Protein AF-A0A0J8Y9Y0-F1 (afdb_monomer_lite)

Structure (mmCIF, N/CA/C/O backbone):
data_AF-A0A0J8Y9Y0-F1
#
_entry.id   AF-A0A0J8Y9Y0-F1
#
loop_
_atom_site.group_PDB
_atom_site.id
_atom_site.type_symbol
_atom_site.label_atom_id
_atom_site.label_alt_id
_atom_site.label_comp_id
_atom_site.label_asym_id
_atom_site.label_entity_id
_atom_site.label_seq_id
_atom_site.pdbx_PDB_ins_code
_atom_site.Cartn_x
_atom_site.Cartn_y
_atom_site.Cartn_z
_atom_site.occupancy
_atom_site.B_iso_or_equiv
_atom_site.auth_seq_id
_atom_site.auth_comp_id
_atom_site.auth_asym_id
_atom_site.auth_atom_id
_atom_site.pdbx_PDB_model_num
ATOM 1 N N . ASP A 1 1 ? -4.398 -14.723 -7.991 1.00 40.19 1 ASP A N 1
ATOM 2 C CA . ASP A 1 1 ? -3.501 -13.616 -7.579 1.00 40.19 1 ASP A CA 1
ATOM 3 C C . ASP A 1 1 ? -2.126 -14.059 -7.081 1.00 40.19 1 ASP A C 1
ATOM 5 O O . ASP A 1 1 ? -1.140 -13.532 -7.583 1.00 40.19 1 ASP A O 1
ATOM 9 N N . TYR A 1 2 ? -2.017 -15.014 -6.147 1.00 45.72 2 TYR A N 1
ATOM 10 C CA . TYR A 1 2 ? -0.713 -15.547 -5.696 1.00 45.72 2 TYR A CA 1
ATOM 11 C C . TYR A 1 2 ? -0.147 -16.665 -6.584 1.00 45.72 2 TYR A C 1
ATOM 13 O O . TYR A 1 2 ? 1.056 -16.908 -6.563 1.00 45.72 2 TYR A O 1
ATOM 21 N N . GLU A 1 3 ? -1.001 -17.304 -7.383 1.00 40.28 3 GLU A N 1
ATOM 22 C CA . GLU A 1 3 ? -0.655 -18.435 -8.249 1.00 40.28 3 GLU A CA 1
ATOM 23 C C . GLU A 1 3 ? 0.455 -18.095 -9.256 1.00 40.28 3 GLU A C 1
ATOM 25 O O . GLU A 1 3 ? 1.428 -18.834 -9.349 1.00 40.28 3 GLU A O 1
ATOM 30 N N . ASP A 1 4 ? 0.399 -16.929 -9.910 1.00 50.16 4 ASP A N 1
ATOM 31 C CA . ASP A 1 4 ? 1.427 -16.500 -10.875 1.00 50.16 4 ASP A CA 1
ATOM 32 C C . ASP A 1 4 ? 2.792 -16.233 -10.218 1.00 50.16 4 ASP A C 1
ATOM 34 O O . ASP A 1 4 ? 3.846 -16.477 -10.811 1.00 50.16 4 ASP A O 1
ATOM 38 N N . ILE A 1 5 ? 2.789 -15.732 -8.976 1.00 52.09 5 ILE A N 1
ATOM 39 C CA . ILE A 1 5 ? 4.014 -15.476 -8.204 1.00 52.09 5 ILE A CA 1
ATOM 40 C C . ILE A 1 5 ? 4.630 -16.805 -7.785 1.00 52.09 5 ILE A C 1
ATOM 42 O O . ILE A 1 5 ? 5.827 -17.024 -7.952 1.00 52.09 5 ILE A O 1
ATOM 46 N N . GLU A 1 6 ? 3.807 -17.697 -7.245 1.00 52.88 6 GLU A N 1
ATOM 47 C CA . GLU A 1 6 ? 4.235 -19.006 -6.778 1.00 52.88 6 GLU A CA 1
ATOM 48 C C . GLU A 1 6 ? 4.705 -19.881 -7.944 1.00 52.88 6 GLU A C 1
ATOM 50 O O . GLU A 1 6 ? 5.702 -20.588 -7.819 1.00 52.88 6 GLU A O 1
ATOM 55 N N . TYR A 1 7 ? 4.044 -19.788 -9.100 1.00 51.59 7 TYR A N 1
ATOM 56 C CA . TYR A 1 7 ? 4.480 -20.411 -10.343 1.00 51.59 7 TYR A CA 1
ATOM 57 C C . TYR A 1 7 ? 5.826 -19.839 -10.798 1.00 51.59 7 TYR A C 1
ATOM 59 O O . TYR A 1 7 ? 6.745 -20.601 -11.077 1.00 51.59 7 TYR A O 1
ATOM 67 N N . GLY A 1 8 ? 6.006 -18.514 -10.778 1.00 52.97 8 GLY A N 1
ATOM 68 C CA . GLY A 1 8 ? 7.291 -17.879 -11.087 1.00 52.97 8 GLY A CA 1
ATOM 69 C C . GLY A 1 8 ? 8.431 -18.308 -10.151 1.00 52.97 8 GLY A C 1
ATOM 70 O O . GLY A 1 8 ? 9.540 -18.581 -10.612 1.00 52.97 8 GLY A O 1
ATOM 71 N N . ILE A 1 9 ? 8.165 -18.430 -8.846 1.00 52.94 9 ILE A N 1
ATOM 72 C CA . ILE A 1 9 ? 9.132 -18.922 -7.850 1.00 52.94 9 ILE A CA 1
ATOM 73 C C . ILE A 1 9 ? 9.460 -20.400 -8.103 1.00 52.94 9 ILE A C 1
ATOM 75 O O . ILE A 1 9 ? 10.636 -20.769 -8.135 1.00 52.94 9 ILE A O 1
ATOM 79 N N . ARG A 1 10 ? 8.442 -21.238 -8.341 1.00 50.75 10 ARG A N 1
ATOM 80 C CA . ARG A 1 10 ? 8.610 -22.662 -8.665 1.00 50.75 10 ARG A CA 1
ATOM 81 C C . ARG A 1 10 ? 9.431 -22.842 -9.940 1.00 50.75 10 ARG A C 1
ATOM 83 O O . ARG A 1 10 ? 10.439 -23.539 -9.921 1.00 50.75 10 ARG A O 1
ATOM 90 N N . MET A 1 11 ? 9.093 -22.145 -11.017 1.00 46.75 11 MET A N 1
ATOM 91 C CA . MET A 1 11 ? 9.826 -22.208 -12.285 1.00 46.75 11 MET A CA 1
ATOM 92 C C . MET A 1 11 ? 11.268 -21.693 -12.149 1.00 46.75 11 MET A C 1
ATOM 94 O O . MET A 1 11 ? 12.189 -22.300 -12.694 1.00 46.75 11 MET A O 1
ATOM 98 N N . SER A 1 12 ? 11.502 -20.654 -11.335 1.00 47.09 12 SER A N 1
ATOM 99 C CA . SER A 1 12 ? 12.861 -20.217 -10.990 1.00 47.09 12 SER A CA 1
ATOM 100 C C . SER A 1 12 ? 13.659 -21.289 -10.246 1.00 47.09 12 SER A C 1
ATOM 102 O O . SER A 1 12 ? 14.869 -21.374 -10.453 1.00 47.09 12 SER A O 1
ATOM 104 N N . SER A 1 13 ? 13.026 -22.083 -9.377 1.00 46.84 13 SER A N 1
ATOM 105 C CA . SER A 1 13 ? 13.699 -23.174 -8.656 1.00 46.84 13 SER A CA 1
ATOM 106 C C . SER A 1 13 ? 14.134 -24.316 -9.585 1.00 46.84 13 SER A C 1
ATOM 108 O O . SER A 1 13 ? 15.151 -24.953 -9.334 1.00 46.84 13 SER A O 1
ATOM 110 N N . TYR A 1 14 ? 13.445 -24.486 -10.719 1.00 47.53 14 TYR A N 1
ATOM 111 C CA . TYR A 1 14 ? 13.810 -25.416 -11.793 1.00 47.53 14 TYR A CA 1
ATOM 112 C C . TYR A 1 14 ? 14.819 -24.836 -12.801 1.00 47.53 14 TYR A C 1
ATOM 114 O O . TYR A 1 14 ? 15.032 -25.406 -13.868 1.00 47.53 14 TYR A O 1
ATOM 122 N N . GLY A 1 15 ? 15.439 -23.690 -12.499 1.00 34.62 15 GLY A N 1
ATOM 123 C CA . GLY A 1 15 ? 16.441 -23.062 -13.366 1.00 34.62 15 GLY A CA 1
ATOM 124 C C . GLY A 1 15 ? 15.865 -22.363 -14.601 1.00 34.62 15 GLY A C 1
ATOM 125 O O . GLY A 1 15 ? 16.630 -21.864 -15.426 1.00 34.62 15 GLY A O 1
ATOM 126 N N . ILE A 1 16 ? 14.537 -22.271 -14.726 1.00 38.97 16 ILE A N 1
ATOM 127 C CA . ILE A 1 16 ? 13.878 -21.529 -15.802 1.00 38.97 16 ILE A CA 1
ATOM 128 C C . ILE A 1 16 ? 13.922 -20.047 -15.421 1.00 38.97 16 ILE A C 1
ATOM 130 O O . ILE A 1 16 ? 13.377 -19.693 -14.368 1.00 38.97 16 ILE A O 1
ATOM 134 N N . PRO A 1 17 ? 14.547 -19.161 -16.227 1.00 41.12 17 PRO A N 1
ATOM 135 C CA . PRO A 1 17 ? 14.646 -17.731 -15.936 1.00 41.12 17 PRO A CA 1
ATOM 136 C C . PRO A 1 17 ? 13.264 -17.075 -15.844 1.00 41.12 17 PRO A C 1
ATOM 138 O O . PRO A 1 17 ? 12.725 -16.528 -16.801 1.00 41.12 17 PRO A O 1
ATOM 141 N N . SER A 1 18 ? 12.687 -17.123 -14.653 1.00 38.34 18 SER A N 1
ATOM 142 C CA . SER A 1 18 ? 11.334 -16.669 -14.368 1.00 38.34 18 SER A CA 1
ATOM 143 C C . SER A 1 18 ? 11.448 -15.293 -13.747 1.00 38.34 18 SER A C 1
ATOM 145 O O . SER A 1 18 ? 11.382 -15.109 -12.535 1.00 38.34 18 SER A O 1
ATOM 147 N N . ARG A 1 19 ? 11.744 -14.302 -14.587 1.00 41.59 19 ARG A N 1
ATOM 148 C CA . ARG A 1 19 ? 11.814 -12.915 -14.142 1.00 41.59 19 ARG A CA 1
ATOM 149 C C . ARG A 1 19 ? 10.424 -12.308 -14.277 1.00 41.59 19 ARG A C 1
ATOM 151 O O . ARG A 1 19 ? 10.021 -11.961 -15.384 1.00 41.59 19 ARG A O 1
ATOM 158 N N . ILE A 1 20 ? 9.726 -12.104 -13.157 1.00 42.75 20 ILE A N 1
ATOM 159 C CA . ILE A 1 20 ? 8.680 -11.074 -13.105 1.00 42.75 20 ILE A CA 1
ATOM 160 C C . ILE A 1 20 ? 9.416 -9.771 -13.391 1.00 42.75 20 ILE A C 1
ATOM 162 O O . ILE A 1 20 ? 10.215 -9.322 -12.573 1.00 42.75 20 ILE A O 1
ATOM 166 N N . ASN A 1 21 ? 9.281 -9.259 -14.612 1.00 38.16 21 ASN A N 1
ATOM 167 C CA . ASN A 1 21 ? 10.144 -8.206 -15.115 1.00 38.16 21 ASN A CA 1
ATOM 168 C C . ASN A 1 21 ? 10.002 -6.947 -14.237 1.00 38.16 21 ASN A C 1
ATOM 170 O O . ASN A 1 21 ? 8.959 -6.303 -14.290 1.00 38.16 21 ASN A O 1
ATOM 174 N N . PRO A 1 22 ? 11.033 -6.556 -13.461 1.00 40.59 22 PRO A N 1
ATOM 175 C CA . PRO A 1 22 ? 10.960 -5.365 -12.621 1.00 40.59 22 PRO A CA 1
ATOM 176 C C . PRO A 1 22 ? 11.251 -4.080 -13.415 1.00 40.59 22 PRO A C 1
ATOM 178 O O . PRO A 1 22 ? 11.257 -2.990 -12.849 1.00 40.59 22 PRO A O 1
ATOM 181 N N . HIS A 1 23 ? 11.542 -4.205 -14.716 1.00 38.91 23 HIS A N 1
ATOM 182 C CA . HIS A 1 23 ? 11.930 -3.104 -15.600 1.00 38.91 23 HIS A CA 1
ATOM 183 C C . HIS A 1 23 ? 11.000 -2.909 -16.788 1.00 38.91 23 HIS A C 1
ATOM 185 O O . HIS A 1 23 ? 10.939 -1.803 -17.318 1.00 38.91 23 HIS A O 1
ATOM 191 N N . ALA A 1 24 ? 10.273 -3.946 -17.207 1.00 37.69 24 ALA A N 1
ATOM 192 C CA . ALA A 1 24 ? 9.103 -3.730 -18.031 1.00 37.69 24 ALA A CA 1
ATOM 193 C C . ALA A 1 24 ? 7.971 -3.276 -17.129 1.00 37.69 24 ALA A C 1
ATOM 195 O O . ALA A 1 24 ? 7.727 -3.801 -16.044 1.00 37.69 24 ALA A O 1
ATOM 196 N N . ILE A 1 25 ? 7.241 -2.305 -17.643 1.00 43.25 25 ILE A N 1
ATOM 197 C CA . ILE A 1 25 ? 6.015 -1.755 -17.086 1.00 43.25 25 ILE A CA 1
ATOM 198 C C . ILE A 1 25 ? 4.869 -2.777 -17.280 1.00 43.25 25 ILE A C 1
ATOM 200 O O . ILE A 1 25 ? 3.750 -2.439 -17.656 1.00 43.25 25 ILE A O 1
ATOM 204 N N . THR A 1 26 ? 5.137 -4.065 -17.058 1.00 39.41 26 THR A N 1
ATOM 205 C CA . THR A 1 26 ? 4.163 -5.143 -17.223 1.00 39.41 26 THR A CA 1
ATOM 206 C C . THR A 1 26 ? 3.100 -5.096 -16.127 1.00 39.41 26 THR A C 1
ATOM 208 O O . THR A 1 26 ? 3.339 -4.739 -14.969 1.00 39.41 26 THR A O 1
ATOM 211 N N . GLN A 1 27 ? 1.870 -5.392 -16.538 1.00 44.19 27 GLN A N 1
ATOM 212 C CA . GLN A 1 27 ? 0.630 -5.132 -15.814 1.00 44.19 27 GLN A CA 1
ATOM 213 C C . GLN A 1 27 ? 0.223 -6.263 -14.851 1.00 44.19 27 GLN A C 1
ATOM 215 O O . GLN A 1 27 ? -0.942 -6.652 -14.858 1.00 44.19 27 GLN A O 1
ATOM 220 N N . SER A 1 28 ? 1.094 -6.780 -13.974 1.00 44.00 28 SER A N 1
ATOM 221 C CA . SER A 1 28 ? 0.537 -7.537 -12.836 1.00 44.00 28 SER A CA 1
ATOM 222 C C . SER A 1 28 ? -0.088 -6.509 -11.882 1.00 44.00 28 SER A C 1
ATOM 224 O O . SER A 1 28 ? 0.582 -5.839 -11.104 1.00 44.00 28 SER A O 1
ATOM 226 N N . MET A 1 29 ? -1.375 -6.216 -12.091 1.00 49.22 29 MET A N 1
ATOM 227 C CA . MET A 1 29 ? -2.109 -5.171 -11.365 1.00 49.22 29 MET A CA 1
ATOM 228 C C . MET A 1 29 ? -2.486 -5.617 -9.952 1.00 49.22 29 MET A C 1
ATOM 230 O O . MET A 1 29 ? -2.620 -4.772 -9.075 1.00 49.22 29 MET A O 1
ATOM 234 N N . ASN A 1 30 ? -2.625 -6.925 -9.736 1.00 42.66 30 ASN A N 1
ATOM 235 C CA . ASN A 1 30 ? -3.243 -7.471 -8.529 1.00 42.66 30 ASN A CA 1
ATOM 236 C C . ASN A 1 30 ? -2.230 -7.929 -7.465 1.00 42.66 30 ASN A C 1
ATOM 238 O O . ASN A 1 30 ? -2.629 -8.288 -6.368 1.00 42.66 30 ASN A O 1
ATOM 242 N N . SER A 1 31 ? -0.924 -7.910 -7.759 1.00 48.00 31 SER A N 1
ATOM 243 C CA . SER A 1 31 ? 0.111 -8.507 -6.896 1.00 48.00 31 SER A CA 1
ATOM 244 C C . SER A 1 31 ? 1.278 -7.577 -6.531 1.00 48.00 31 SER A C 1
ATOM 246 O O . SER A 1 31 ? 2.259 -8.013 -5.931 1.00 48.00 31 SER A O 1
ATOM 248 N N . ARG A 1 32 ? 1.210 -6.279 -6.860 1.00 56.62 32 ARG A N 1
ATOM 249 C CA . ARG A 1 32 ? 2.362 -5.357 -6.719 1.00 56.62 32 ARG A CA 1
ATOM 250 C C . ARG A 1 32 ? 2.820 -5.136 -5.282 1.00 56.62 32 ARG A C 1
ATOM 252 O O . ARG A 1 32 ? 4.019 -5.076 -5.038 1.00 56.62 32 ARG A O 1
ATOM 259 N N . SER A 1 33 ? 1.883 -5.012 -4.352 1.00 54.31 33 SER A N 1
ATOM 260 C CA . SER A 1 33 ? 2.126 -4.898 -2.906 1.00 54.31 33 SER A CA 1
ATOM 261 C C . SER A 1 33 ? 2.827 -6.132 -2.335 1.00 54.31 33 SER A C 1
ATOM 263 O O . SER A 1 33 ? 3.628 -5.994 -1.422 1.00 54.31 33 SER A O 1
ATOM 265 N N . VAL A 1 34 ? 2.561 -7.322 -2.875 1.00 53.88 34 VAL A N 1
ATOM 266 C CA . VAL A 1 34 ? 3.142 -8.593 -2.416 1.00 53.88 34 VAL A CA 1
ATOM 267 C C . VAL A 1 34 ? 4.521 -8.829 -3.033 1.00 53.88 34 VAL A C 1
ATOM 269 O O . VAL A 1 34 ? 5.436 -9.283 -2.352 1.00 53.88 34 VAL A O 1
ATOM 272 N N . ILE A 1 35 ? 4.682 -8.506 -4.320 1.00 56.22 35 ILE A N 1
ATOM 273 C CA . ILE A 1 35 ? 5.920 -8.744 -5.080 1.00 56.22 35 ILE A CA 1
ATOM 274 C C . ILE A 1 35 ? 7.024 -7.749 -4.689 1.00 56.22 35 ILE A C 1
ATOM 276 O O . ILE A 1 35 ? 8.207 -8.092 -4.719 1.00 56.22 35 ILE A O 1
ATOM 280 N N . HIS A 1 36 ? 6.660 -6.517 -4.323 1.00 60.50 36 HIS A N 1
ATOM 281 C CA . HIS A 1 36 ? 7.621 -5.485 -3.946 1.00 60.50 36 HIS A CA 1
ATOM 282 C C . HIS A 1 36 ? 7.830 -5.434 -2.427 1.00 60.50 36 HIS A C 1
ATOM 284 O O . HIS A 1 36 ? 7.092 -4.754 -1.720 1.00 60.50 36 HIS A O 1
ATOM 290 N N . TYR A 1 37 ? 8.910 -6.042 -1.935 1.00 64.38 37 TYR A N 1
ATOM 291 C CA . TYR A 1 37 ? 9.392 -5.864 -0.562 1.00 64.38 37 TYR A CA 1
ATOM 292 C C . TYR A 1 37 ? 9.881 -4.419 -0.376 1.00 64.38 37 TYR A C 1
ATOM 294 O O . TYR A 1 37 ? 11.002 -4.081 -0.754 1.00 64.38 37 TYR A O 1
ATOM 302 N N . TYR A 1 38 ? 9.042 -3.523 0.151 1.00 64.81 38 TYR A N 1
ATOM 303 C CA . TYR A 1 38 ? 9.344 -2.090 0.300 1.00 64.81 38 TYR A CA 1
ATOM 304 C C . TYR A 1 38 ? 9.739 -1.393 -1.022 1.00 64.81 38 TYR A C 1
ATOM 306 O O . TYR A 1 38 ? 10.501 -0.419 -1.041 1.00 64.81 38 TYR A O 1
ATOM 314 N N . GLY A 1 39 ? 9.237 -1.895 -2.155 1.00 59.81 39 GLY A N 1
ATOM 315 C CA . GLY A 1 39 ? 9.629 -1.447 -3.498 1.00 59.81 39 GLY A CA 1
ATOM 316 C C . GLY A 1 39 ? 10.779 -2.239 -4.132 1.00 59.81 39 GLY A C 1
ATOM 317 O O . GLY A 1 39 ? 11.088 -1.998 -5.293 1.00 59.81 39 GLY A O 1
ATOM 318 N N . TYR A 1 40 ? 11.398 -3.189 -3.428 1.00 65.25 40 TYR A N 1
ATOM 319 C CA . TYR A 1 40 ? 12.437 -4.066 -3.976 1.00 65.25 40 TYR A CA 1
ATOM 320 C C . TYR A 1 40 ? 11.862 -5.388 -4.488 1.00 65.25 40 TYR A C 1
ATOM 322 O O . TYR A 1 40 ? 10.941 -5.942 -3.899 1.00 65.25 40 TYR A O 1
ATOM 330 N N . VAL A 1 41 ? 12.464 -5.921 -5.547 1.00 64.25 41 VAL A N 1
ATOM 331 C CA . VAL A 1 41 ? 12.145 -7.216 -6.153 1.00 64.25 41 VAL A CA 1
ATOM 332 C C . VAL A 1 41 ? 13.378 -8.111 -6.075 1.00 64.25 41 VAL A C 1
ATOM 334 O O . VAL A 1 41 ? 14.500 -7.654 -6.311 1.00 64.25 41 VAL A O 1
ATOM 337 N N . ALA A 1 42 ? 13.177 -9.385 -5.747 1.00 64.75 42 ALA A N 1
ATOM 338 C CA . ALA A 1 42 ? 14.240 -10.382 -5.758 1.00 64.75 42 ALA A CA 1
ATOM 339 C C . ALA A 1 42 ? 14.652 -10.717 -7.203 1.00 64.75 42 ALA A C 1
ATOM 341 O O . ALA A 1 42 ? 13.816 -10.996 -8.061 1.00 64.75 42 ALA A O 1
ATOM 342 N N . THR A 1 43 ? 15.952 -10.693 -7.480 1.00 62.69 43 THR A N 1
ATOM 343 C CA . THR A 1 43 ? 16.548 -11.028 -8.777 1.00 62.69 43 THR A CA 1
ATOM 344 C C . THR A 1 43 ? 17.706 -11.998 -8.592 1.00 62.69 43 THR A C 1
ATOM 346 O O . THR A 1 43 ? 18.578 -11.763 -7.756 1.00 62.69 43 THR A O 1
ATOM 349 N N . ASN A 1 44 ? 17.759 -13.059 -9.396 1.00 59.62 44 ASN A N 1
ATOM 350 C CA . ASN A 1 44 ? 18.905 -13.965 -9.424 1.00 59.62 44 ASN A CA 1
ATOM 351 C C . ASN A 1 44 ? 20.000 -13.389 -10.318 1.00 59.62 44 ASN A C 1
ATOM 353 O O . ASN A 1 44 ? 19.728 -12.976 -11.445 1.00 59.62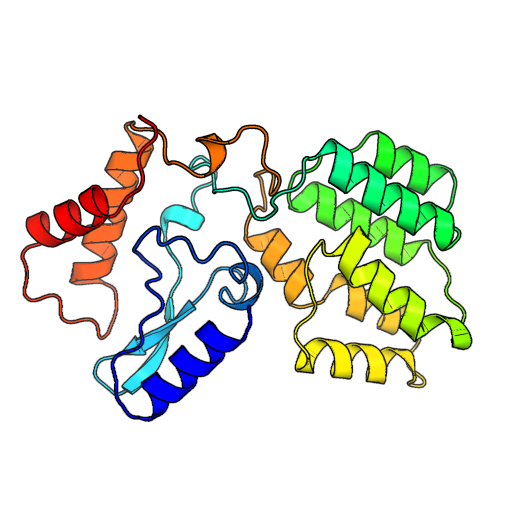 44 ASN A O 1
ATOM 357 N N . ASN A 1 45 ? 21.234 -13.361 -9.819 1.00 60.53 45 ASN A N 1
ATOM 358 C CA . ASN A 1 45 ? 22.381 -12.987 -10.635 1.00 60.53 45 ASN A CA 1
ATOM 359 C C . ASN A 1 45 ? 22.914 -14.186 -11.454 1.00 60.53 45 ASN A C 1
ATOM 361 O O . ASN A 1 45 ? 22.500 -15.323 -11.243 1.00 60.53 45 ASN A O 1
ATOM 365 N N . LEU A 1 46 ? 23.888 -13.957 -12.348 1.00 57.16 46 LEU A N 1
ATOM 366 C CA . LEU A 1 46 ? 24.524 -14.998 -13.180 1.00 57.16 46 LEU A CA 1
ATOM 367 C C . LEU A 1 46 ? 25.180 -16.119 -12.354 1.00 57.16 46 LEU A C 1
ATOM 369 O O . LEU A 1 46 ? 25.431 -17.194 -12.878 1.00 57.16 46 LEU A O 1
ATOM 373 N N . LYS A 1 47 ? 25.468 -15.870 -11.070 1.00 65.88 47 LYS A N 1
ATOM 374 C CA . LYS A 1 47 ? 26.025 -16.851 -10.127 1.00 65.88 47 LYS A CA 1
ATOM 375 C C . LYS A 1 47 ? 24.934 -17.565 -9.312 1.00 65.88 47 LYS A C 1
ATOM 377 O O . LYS A 1 47 ? 25.257 -18.205 -8.317 1.00 65.88 47 LYS A O 1
ATOM 382 N N . GLY A 1 48 ? 23.658 -17.391 -9.664 1.00 63.78 48 GLY A N 1
ATOM 383 C CA . GLY A 1 48 ? 22.510 -17.974 -8.965 1.00 63.78 48 GLY A CA 1
ATOM 384 C C . GLY A 1 48 ? 22.201 -17.358 -7.596 1.00 63.78 48 GLY A C 1
ATOM 385 O O . GLY A 1 48 ? 21.355 -17.879 -6.879 1.00 63.78 48 GLY A O 1
ATOM 386 N N . ARG A 1 49 ? 22.861 -16.260 -7.196 1.00 68.19 49 ARG A N 1
ATOM 387 C CA . ARG A 1 49 ? 22.593 -15.608 -5.903 1.00 68.19 49 ARG A CA 1
ATOM 388 C C . ARG A 1 49 ? 21.413 -14.651 -6.019 1.00 68.19 49 ARG A C 1
ATOM 390 O O . ARG A 1 49 ? 21.377 -13.823 -6.934 1.00 68.19 49 ARG A O 1
ATOM 397 N N . ILE A 1 50 ? 20.516 -14.713 -5.039 1.00 70.00 50 ILE A N 1
ATOM 398 C CA . ILE A 1 50 ? 19.410 -13.768 -4.891 1.00 70.00 50 ILE A CA 1
ATOM 399 C C . ILE A 1 50 ? 19.977 -12.403 -4.483 1.00 70.00 50 ILE A C 1
ATOM 401 O O . ILE A 1 50 ? 20.758 -12.279 -3.540 1.00 70.00 50 ILE A O 1
ATOM 405 N N . THR A 1 51 ? 19.577 -11.369 -5.207 1.00 68.06 51 THR A N 1
ATOM 406 C CA . THR A 1 51 ? 19.900 -9.963 -4.951 1.00 68.06 51 THR A CA 1
ATOM 407 C C . THR A 1 51 ? 18.613 -9.152 -4.984 1.00 68.06 51 THR A C 1
ATOM 409 O O . THR A 1 51 ? 17.709 -9.468 -5.750 1.00 68.06 51 THR A O 1
ATOM 412 N N . MET A 1 52 ? 18.503 -8.114 -4.157 1.00 70.44 52 MET A N 1
ATOM 413 C CA . MET A 1 52 ? 17.330 -7.238 -4.164 1.00 70.44 52 MET A CA 1
ATOM 414 C C . MET A 1 52 ? 17.582 -6.054 -5.094 1.00 70.44 52 MET A C 1
ATOM 416 O O . MET A 1 52 ? 18.558 -5.323 -4.925 1.00 70.44 52 MET A O 1
ATOM 420 N N . SER A 1 53 ? 16.694 -5.844 -6.061 1.00 64.94 53 SER A N 1
ATOM 421 C CA . SER A 1 53 ? 16.773 -4.744 -7.020 1.00 64.94 53 SER A CA 1
ATOM 422 C C . SER A 1 53 ? 15.542 -3.853 -6.922 1.00 64.94 53 SER A C 1
ATOM 424 O O . SER A 1 53 ? 14.430 -4.332 -6.727 1.00 64.94 53 SER A O 1
ATOM 426 N N . ARG A 1 54 ? 15.729 -2.541 -7.056 1.00 67.19 54 ARG A N 1
ATOM 427 C CA . ARG A 1 54 ? 14.641 -1.557 -7.087 1.00 67.19 54 ARG A CA 1
ATOM 428 C C . ARG A 1 54 ? 14.831 -0.634 -8.272 1.00 67.19 54 ARG A C 1
ATOM 430 O O . ARG A 1 54 ? 15.954 -0.228 -8.571 1.00 67.19 54 ARG A O 1
ATOM 437 N N . CYS A 1 55 ? 13.732 -0.266 -8.923 1.00 64.56 55 CYS A N 1
ATOM 438 C CA . CYS A 1 55 ? 13.778 0.723 -9.985 1.00 64.56 55 CYS A CA 1
ATOM 439 C C . CYS A 1 55 ? 14.252 2.068 -9.411 1.00 64.56 55 CYS A C 1
ATOM 441 O O . CYS A 1 55 ? 13.626 2.638 -8.519 1.00 64.56 55 CYS A O 1
ATOM 443 N N . VAL A 1 56 ? 15.378 2.580 -9.912 1.00 65.12 56 VAL A N 1
ATOM 444 C CA . VAL A 1 56 ? 15.998 3.822 -9.414 1.00 65.12 56 VAL A CA 1
ATOM 445 C C . VAL A 1 56 ? 15.035 5.005 -9.532 1.00 65.12 56 VAL A C 1
ATOM 447 O O . VAL A 1 56 ? 14.984 5.856 -8.648 1.00 65.12 56 VAL A O 1
ATOM 450 N N . LEU A 1 57 ? 14.206 5.008 -10.574 1.00 63.56 57 LEU A N 1
ATOM 451 C CA . LEU A 1 57 ? 13.209 6.045 -10.827 1.00 63.56 57 LEU A CA 1
ATOM 452 C C . LEU A 1 57 ? 12.071 6.060 -9.817 1.00 63.56 57 LEU A C 1
ATOM 454 O O . LEU A 1 57 ? 11.461 7.105 -9.622 1.00 63.56 57 LEU A O 1
ATOM 458 N N . GLU A 1 58 ? 11.805 4.947 -9.128 1.00 63.44 58 GLU A N 1
ATOM 459 C CA . GLU A 1 58 ? 10.853 4.967 -8.020 1.00 63.44 58 GLU A CA 1
ATOM 460 C C . GLU A 1 58 ? 11.305 5.920 -6.911 1.00 63.44 58 GLU A C 1
ATOM 462 O O . GLU A 1 58 ? 10.468 6.433 -6.173 1.00 63.44 58 GLU A O 1
ATOM 467 N N . ARG A 1 59 ? 12.609 6.184 -6.771 1.00 64.06 59 ARG A N 1
ATOM 468 C CA . ARG A 1 59 ? 13.125 7.111 -5.755 1.00 64.06 59 ARG A CA 1
ATOM 469 C C . ARG A 1 59 ? 12.834 8.577 -6.090 1.00 64.06 59 ARG A C 1
ATOM 471 O O . ARG A 1 59 ? 12.968 9.423 -5.212 1.00 64.06 59 ARG A O 1
ATOM 478 N N . LEU A 1 60 ? 12.441 8.883 -7.327 1.00 65.50 60 LEU A N 1
ATOM 479 C CA . LEU A 1 60 ? 12.217 10.250 -7.784 1.00 65.50 60 LEU A CA 1
ATOM 480 C C . LEU A 1 60 ? 10.762 10.679 -7.520 1.00 65.50 60 LEU A C 1
ATOM 482 O O . LEU A 1 60 ? 9.836 10.045 -8.029 1.00 65.50 60 LEU A O 1
ATOM 486 N N . PRO A 1 61 ? 10.525 11.764 -6.758 1.00 61.84 61 PRO A N 1
ATOM 487 C CA . PRO A 1 61 ? 9.184 12.136 -6.296 1.00 61.84 61 PRO A CA 1
ATOM 488 C C . PRO A 1 61 ? 8.284 12.727 -7.393 1.00 61.84 61 PRO A C 1
ATOM 490 O O . PRO A 1 61 ? 7.073 12.812 -7.205 1.00 61.84 61 PRO A O 1
ATOM 493 N N . PHE A 1 62 ? 8.859 13.146 -8.522 1.00 66.69 62 PHE A N 1
ATOM 494 C CA . PHE A 1 62 ? 8.154 13.810 -9.625 1.00 66.69 62 PHE A CA 1
ATOM 495 C C . PHE A 1 62 ? 7.622 12.844 -10.693 1.00 66.69 62 PHE A C 1
ATOM 497 O O . PHE A 1 62 ? 6.809 13.239 -11.527 1.00 66.69 62 PHE A O 1
ATOM 504 N N . ILE A 1 63 ? 8.033 11.573 -10.670 1.00 66.62 63 ILE A N 1
ATOM 505 C CA . ILE A 1 63 ? 7.478 10.560 -11.570 1.00 66.62 63 ILE A CA 1
ATOM 506 C C . ILE A 1 63 ? 6.205 10.016 -10.923 1.00 66.62 63 ILE A C 1
ATOM 508 O O . ILE A 1 63 ? 6.252 9.302 -9.918 1.00 66.62 63 ILE A O 1
ATOM 512 N N . LYS A 1 64 ? 5.047 10.367 -11.497 1.00 67.00 64 LYS A N 1
ATOM 513 C CA . LYS A 1 64 ? 3.761 9.823 -11.055 1.00 67.00 64 LYS A CA 1
ATOM 514 C C . LYS A 1 64 ? 3.792 8.304 -11.187 1.00 67.00 64 LYS A C 1
ATOM 516 O O . LYS A 1 64 ? 3.999 7.758 -12.269 1.00 67.00 64 LYS A O 1
ATOM 521 N N . ARG A 1 65 ? 3.576 7.625 -10.066 1.00 72.81 65 ARG A N 1
ATOM 522 C CA . ARG A 1 65 ? 3.419 6.174 -10.042 1.00 72.81 65 ARG A CA 1
ATOM 523 C C . ARG A 1 65 ? 2.007 5.810 -10.465 1.00 72.81 65 ARG A C 1
ATOM 525 O O . ARG A 1 65 ? 1.065 6.555 -10.190 1.00 72.81 65 ARG A O 1
ATOM 532 N N . LYS A 1 66 ? 1.879 4.642 -11.091 1.00 77.00 66 LYS A N 1
ATOM 533 C CA . LYS A 1 66 ? 0.570 4.064 -11.386 1.00 77.00 66 LYS A CA 1
ATOM 534 C C . LYS A 1 66 ? -0.210 3.885 -10.079 1.00 77.00 66 LYS A C 1
ATOM 536 O O . LYS A 1 66 ? 0.414 3.618 -9.045 1.00 77.00 66 LYS A O 1
ATOM 541 N N . PRO A 1 67 ? -1.543 3.997 -10.108 1.00 81.38 67 PRO A N 1
ATOM 542 C CA . PRO A 1 67 ? -2.362 3.611 -8.973 1.00 81.38 67 PRO A CA 1
ATOM 543 C C . PRO A 1 67 ? -2.047 2.178 -8.523 1.00 81.38 67 PRO A C 1
ATOM 545 O O . PRO A 1 67 ? -1.623 1.333 -9.314 1.00 81.38 67 PRO A O 1
ATOM 548 N N . LEU A 1 68 ? -2.221 1.915 -7.233 1.00 80.62 68 LEU A N 1
ATOM 549 C CA . LEU A 1 68 ? -2.168 0.571 -6.670 1.00 80.62 68 LEU A CA 1
ATOM 550 C C . LEU A 1 68 ? -3.556 -0.070 -6.686 1.00 80.62 68 LEU A C 1
ATOM 552 O O . LEU A 1 68 ? -3.686 -1.246 -7.004 1.00 80.62 68 LEU A O 1
ATOM 556 N N . PHE A 1 69 ? -4.593 0.715 -6.388 1.00 86.19 69 PHE A N 1
ATOM 557 C CA . PHE A 1 69 ? -5.953 0.218 -6.238 1.00 86.19 69 PHE A CA 1
ATOM 558 C C . PHE A 1 69 ? -6.862 0.654 -7.385 1.00 86.19 69 PHE A C 1
ATOM 560 O O . PHE A 1 69 ? -6.786 1.781 -7.877 1.00 86.19 69 PHE A O 1
ATOM 567 N N . ARG A 1 70 ? -7.794 -0.236 -7.739 1.00 85.88 70 ARG A N 1
ATOM 568 C CA . ARG A 1 70 ? -8.894 0.004 -8.689 1.00 85.88 70 ARG A CA 1
ATOM 569 C C . ARG A 1 70 ? -10.130 0.632 -8.030 1.00 85.88 70 ARG A C 1
ATOM 571 O O . ARG A 1 70 ? -11.229 0.478 -8.539 1.00 85.88 70 ARG A O 1
ATOM 578 N N . ILE A 1 71 ? -9.951 1.305 -6.894 1.00 90.62 71 ILE A N 1
ATOM 579 C CA . ILE A 1 71 ? -11.004 2.064 -6.202 1.00 90.62 71 ILE A CA 1
ATOM 580 C C . ILE A 1 71 ? -10.638 3.547 -6.179 1.00 90.62 71 ILE A C 1
ATOM 582 O O . ILE A 1 71 ? -9.450 3.895 -6.195 1.00 90.62 71 ILE A O 1
ATOM 586 N N . SER A 1 72 ? -11.649 4.411 -6.139 1.00 93.19 72 SER A N 1
ATOM 587 C CA . SER A 1 72 ? -11.440 5.855 -6.046 1.00 93.19 72 SER A CA 1
ATOM 588 C C . SER A 1 72 ? -10.956 6.258 -4.649 1.00 93.19 72 SER A C 1
ATOM 590 O O . SER A 1 72 ? -11.033 5.498 -3.676 1.00 93.19 72 SER A O 1
ATOM 592 N N . LYS A 1 73 ? -10.451 7.490 -4.524 1.00 94.31 73 LYS A N 1
ATOM 593 C CA . LYS A 1 73 ? -10.017 8.039 -3.227 1.00 94.31 73 LYS A CA 1
ATOM 594 C C . LYS A 1 73 ? -11.190 8.173 -2.265 1.00 94.31 73 LYS A C 1
ATOM 596 O O . LYS A 1 73 ? -11.038 7.949 -1.066 1.00 94.31 73 LYS A O 1
ATOM 601 N N . GLU A 1 74 ? -12.337 8.565 -2.801 1.00 94.62 74 GLU A N 1
ATOM 602 C CA . GLU A 1 74 ? -13.588 8.786 -2.090 1.00 94.62 74 GLU A CA 1
ATOM 603 C C . GLU A 1 74 ? -14.118 7.460 -1.550 1.00 94.62 74 GLU A C 1
ATOM 605 O O . GLU A 1 74 ? -14.442 7.366 -0.367 1.00 94.62 74 GLU A O 1
ATOM 610 N N . GLU A 1 75 ? -14.099 6.414 -2.378 1.00 95.38 75 GLU A N 1
ATOM 611 C CA . GLU A 1 75 ? -14.479 5.069 -1.960 1.00 95.38 75 GLU A CA 1
ATOM 612 C C . GLU A 1 75 ? -13.543 4.544 -0.864 1.00 95.38 75 GLU A C 1
ATOM 614 O O . GLU A 1 75 ? -14.003 4.069 0.173 1.00 95.38 75 GLU A O 1
ATOM 619 N N . ALA A 1 76 ? -12.227 4.686 -1.033 1.00 95.06 76 ALA A N 1
ATOM 620 C CA . ALA A 1 76 ? -11.260 4.255 -0.027 1.00 95.06 76 ALA A CA 1
ATOM 621 C C . ALA A 1 76 ? -11.429 4.987 1.314 1.00 95.06 76 ALA A C 1
ATOM 623 O O . ALA A 1 76 ? -11.335 4.379 2.383 1.00 95.06 76 ALA A O 1
ATOM 624 N N . ARG A 1 77 ? -11.717 6.293 1.273 1.00 96.75 77 ARG A N 1
ATOM 625 C CA . ARG A 1 77 ? -12.028 7.080 2.471 1.00 96.75 77 ARG A CA 1
ATOM 626 C C . ARG A 1 77 ? -13.297 6.563 3.145 1.00 96.75 77 ARG A C 1
ATOM 628 O O . ARG A 1 77 ? -13.299 6.368 4.360 1.00 96.75 77 ARG A O 1
ATOM 635 N N . GLN A 1 78 ? -14.342 6.287 2.366 1.00 97.00 78 GLN A N 1
ATOM 636 C CA . GLN A 1 78 ? -15.601 5.750 2.874 1.00 97.00 78 GLN A CA 1
ATOM 637 C C . GLN A 1 78 ? -15.421 4.370 3.518 1.00 97.00 78 GLN A C 1
ATOM 639 O O . GLN A 1 78 ? -16.015 4.088 4.561 1.00 97.00 78 GLN A O 1
ATOM 644 N N . ARG A 1 79 ? -14.560 3.522 2.944 1.00 97.50 79 ARG A N 1
ATOM 645 C CA . ARG A 1 79 ? -14.188 2.223 3.517 1.00 97.50 79 ARG A CA 1
ATOM 646 C C . ARG A 1 79 ? -13.511 2.380 4.883 1.00 97.50 79 ARG A C 1
ATOM 648 O O . ARG A 1 79 ? -13.973 1.780 5.853 1.00 97.50 79 ARG A O 1
ATOM 655 N N . ILE A 1 80 ? -12.498 3.246 4.997 1.00 97.88 80 ILE A N 1
ATOM 656 C CA . ILE A 1 80 ? -11.823 3.532 6.279 1.00 97.88 80 ILE A CA 1
ATOM 657 C C . ILE A 1 80 ? -12.809 4.106 7.305 1.00 97.88 80 ILE A C 1
ATOM 659 O O . ILE A 1 80 ? -12.794 3.691 8.463 1.00 97.88 80 ILE A O 1
ATOM 663 N N . TYR A 1 81 ? -13.688 5.022 6.891 1.00 98.12 81 TYR A N 1
ATOM 664 C CA . TYR A 1 81 ? -14.710 5.604 7.765 1.00 98.12 81 TYR A CA 1
ATOM 665 C C . TYR A 1 81 ? -15.671 4.533 8.296 1.00 98.12 81 TYR A C 1
ATOM 667 O O . TYR A 1 81 ? -15.945 4.472 9.495 1.00 98.12 81 TYR A O 1
ATOM 675 N N . THR A 1 82 ? -16.147 3.651 7.414 1.00 98.12 82 THR A N 1
ATOM 676 C CA . THR A 1 82 ? -17.057 2.550 7.760 1.00 98.12 82 THR A CA 1
ATOM 677 C C . THR A 1 82 ? -16.416 1.608 8.774 1.00 98.12 82 THR A C 1
ATOM 679 O O . THR A 1 82 ? -17.034 1.285 9.790 1.00 98.12 82 THR A O 1
ATOM 682 N N . PHE A 1 83 ? -15.157 1.234 8.544 1.00 98.19 83 PHE A N 1
ATOM 683 C CA . PHE A 1 83 ? -14.376 0.416 9.467 1.00 98.19 83 PHE A CA 1
ATOM 684 C C . PHE A 1 83 ? -14.204 1.096 10.831 1.00 98.19 83 PHE A C 1
ATOM 686 O O . PHE A 1 83 ? -14.526 0.513 11.865 1.00 98.19 83 PHE A O 1
ATOM 693 N N . ALA A 1 84 ? -13.758 2.355 10.843 1.00 97.75 84 ALA A N 1
ATOM 694 C CA . ALA A 1 84 ? -13.551 3.121 12.068 1.00 97.75 84 ALA A CA 1
ATOM 695 C C . ALA A 1 84 ? -14.844 3.225 12.894 1.00 97.75 84 ALA A C 1
ATOM 697 O O . ALA A 1 84 ? -14.830 2.989 14.102 1.00 97.75 84 ALA A O 1
ATOM 698 N N . ARG A 1 85 ? -15.980 3.498 12.238 1.00 97.62 85 ARG A N 1
ATOM 699 C CA . ARG A 1 85 ? -17.293 3.565 12.890 1.00 97.62 85 ARG A CA 1
ATOM 700 C C . ARG A 1 85 ? -17.713 2.212 13.464 1.00 97.62 85 ARG A C 1
ATOM 702 O O . ARG A 1 85 ? -18.178 2.159 14.599 1.00 97.62 85 ARG A O 1
ATOM 709 N N . LYS A 1 86 ? -17.544 1.123 12.704 1.00 97.25 86 LYS A N 1
ATOM 710 C CA . LYS A 1 86 ? -17.934 -0.238 13.116 1.00 97.25 86 LYS A CA 1
ATOM 711 C C . LYS A 1 86 ? -17.198 -0.704 14.376 1.00 97.25 86 LYS A C 1
ATOM 713 O O . LYS A 1 86 ? -17.805 -1.360 15.217 1.00 97.25 86 LYS A O 1
ATOM 718 N N . TYR A 1 87 ? -15.924 -0.341 14.519 1.00 97.00 87 TYR A N 1
ATOM 719 C CA . TYR A 1 87 ? -15.080 -0.742 15.653 1.00 97.00 87 TYR A CA 1
ATOM 720 C C . TYR A 1 87 ? -14.936 0.335 16.742 1.00 97.00 87 TYR A C 1
ATOM 722 O O . TYR A 1 87 ? -14.028 0.266 17.572 1.00 97.00 87 TYR A O 1
ATOM 730 N N . GLY A 1 88 ? -15.851 1.312 16.764 1.00 95.81 88 GLY A N 1
ATOM 731 C CA . GLY A 1 88 ? -16.010 2.245 17.881 1.00 95.81 88 GLY A CA 1
ATOM 732 C C . GLY A 1 88 ? -14.946 3.338 17.978 1.00 95.81 88 GLY A C 1
ATOM 733 O O . GLY A 1 88 ? -14.650 3.784 19.083 1.00 95.81 88 GLY A O 1
ATOM 734 N N . ALA A 1 89 ? -14.362 3.774 16.858 1.00 97.12 89 ALA A N 1
ATOM 735 C CA . ALA A 1 89 ? -13.465 4.928 16.857 1.00 97.12 89 ALA A CA 1
ATOM 736 C C . ALA A 1 89 ? -14.186 6.208 17.328 1.00 97.12 89 ALA A C 1
ATOM 738 O O . ALA A 1 89 ? -15.384 6.401 17.100 1.00 97.12 89 ALA A O 1
ATOM 739 N N . SER A 1 90 ? -13.436 7.113 17.951 1.00 97.19 90 SER A N 1
ATOM 740 C CA . SER A 1 90 ? -13.934 8.390 18.457 1.00 97.19 90 SER A CA 1
ATOM 741 C C . SER A 1 90 ? -14.431 9.310 17.336 1.00 97.19 90 SER A C 1
ATOM 743 O O . SER A 1 90 ? -13.967 9.264 16.191 1.00 97.19 90 SER A O 1
ATOM 745 N N . LYS A 1 91 ? -15.334 10.238 17.685 1.00 96.31 91 LYS A N 1
ATOM 746 C CA . LYS A 1 91 ? -15.833 11.271 16.757 1.00 96.31 91 LYS A CA 1
ATOM 747 C C . LYS A 1 91 ? -14.697 12.089 16.128 1.00 96.31 91 LYS A C 1
ATOM 749 O O . LYS A 1 91 ? -14.770 12.420 14.948 1.00 96.31 91 LYS A O 1
ATOM 754 N N . GLN A 1 92 ? -13.637 12.369 16.890 1.00 96.44 92 GLN A N 1
ATOM 755 C CA . GLN A 1 92 ? -12.465 13.098 16.399 1.00 96.44 92 GLN A CA 1
ATOM 756 C C . GLN A 1 92 ? -11.731 12.316 15.301 1.00 96.44 92 GLN A C 1
ATOM 758 O O . GLN A 1 92 ? -11.378 12.884 14.269 1.00 96.44 92 GLN A O 1
ATOM 763 N N . THR A 1 93 ? -11.537 11.009 15.491 1.00 96.81 93 THR A N 1
ATOM 764 C CA . THR A 1 93 ? -10.929 10.135 14.480 1.00 96.81 93 THR A CA 1
ATOM 765 C C . THR A 1 93 ? -11.799 10.036 13.228 1.00 96.81 93 THR A C 1
ATOM 767 O O . THR A 1 93 ? -11.274 10.110 12.120 1.00 96.81 93 THR A O 1
ATOM 770 N N . LEU A 1 94 ? -13.123 9.938 13.376 1.00 97.12 94 LEU A N 1
ATOM 771 C CA . LEU A 1 94 ? -14.048 9.921 12.237 1.00 97.12 94 LEU A CA 1
ATOM 772 C C . LEU A 1 94 ? -13.976 11.216 11.413 1.00 97.12 94 LEU A C 1
ATOM 774 O O . LEU A 1 94 ? -13.920 11.155 10.187 1.00 97.12 94 LEU A O 1
ATOM 778 N N . LEU A 1 95 ? -13.916 12.377 12.072 1.00 96.44 95 LEU A N 1
ATOM 779 C CA . LEU A 1 95 ? -13.764 13.670 11.398 1.00 96.44 95 LEU A CA 1
ATOM 780 C C . LEU A 1 95 ? -12.416 13.774 10.672 1.00 96.44 95 LEU A C 1
ATOM 782 O O . LEU A 1 95 ? -12.363 14.225 9.528 1.00 96.44 95 LEU A O 1
ATOM 786 N N . LEU A 1 96 ? -11.337 13.284 11.293 1.00 95.75 96 LEU A N 1
ATOM 787 C CA . LEU A 1 96 ? -10.018 13.230 10.662 1.00 95.75 96 LEU A CA 1
ATOM 788 C C . LEU A 1 96 ? -10.047 12.401 9.369 1.00 95.75 96 LEU A C 1
ATOM 790 O O . LEU A 1 96 ? -9.506 12.843 8.356 1.00 95.75 96 LEU A O 1
ATOM 794 N N . VAL A 1 97 ? -10.689 11.227 9.379 1.00 95.62 97 VAL A N 1
ATOM 795 C CA . VAL A 1 97 ? -10.833 10.380 8.180 1.00 95.62 97 VAL A CA 1
ATOM 796 C C . VAL A 1 97 ? -11.542 11.145 7.059 1.00 95.62 97 VAL A C 1
ATOM 798 O O . VAL A 1 97 ? -11.071 11.132 5.922 1.00 95.62 97 VAL A O 1
ATOM 801 N N . SER A 1 98 ? -12.634 11.845 7.375 1.00 94.25 98 SER A N 1
ATOM 802 C CA . SER A 1 98 ? -13.435 12.583 6.392 1.00 94.25 98 SER A CA 1
ATOM 803 C C . SER A 1 98 ? -12.664 13.714 5.704 1.00 94.25 98 SER A C 1
ATOM 805 O O . SER A 1 98 ? -12.808 13.910 4.498 1.00 94.25 98 SER A O 1
ATOM 807 N N . CYS A 1 99 ? -11.824 14.440 6.445 1.00 92.62 99 CYS A N 1
ATOM 808 C CA . CYS A 1 99 ? -11.144 15.637 5.939 1.00 92.62 99 CYS A CA 1
ATOM 809 C C . CYS A 1 99 ? -9.755 15.370 5.342 1.00 92.62 99 CYS A C 1
ATOM 811 O O . CYS A 1 99 ? -9.176 16.249 4.707 1.00 92.62 99 CYS A O 1
ATOM 813 N N . SER A 1 100 ? -9.185 14.183 5.550 1.00 91.19 100 SER A N 1
ATOM 814 C CA . SER A 1 100 ? -7.790 13.946 5.186 1.00 91.19 100 SER A CA 1
ATOM 815 C C . SER A 1 100 ? -7.568 13.667 3.696 1.00 91.19 100 SER A C 1
ATOM 817 O O . SER A 1 100 ? -8.417 13.126 2.969 1.00 91.19 100 SER A O 1
ATOM 819 N N . SER A 1 101 ? -6.358 14.002 3.245 1.00 91.88 101 SER A N 1
ATOM 820 C CA . SER A 1 101 ? -5.852 13.617 1.932 1.00 91.88 101 SER A CA 1
ATOM 821 C C . SER A 1 101 ? -5.518 12.119 1.882 1.00 91.88 101 SER A C 1
ATOM 823 O O . SER A 1 101 ? -5.191 11.490 2.886 1.00 91.88 101 SER A O 1
ATOM 825 N N . MET A 1 102 ? -5.591 11.543 0.680 1.00 92.31 102 MET A N 1
ATOM 826 C CA . MET A 1 102 ? -5.381 10.110 0.431 1.00 92.31 102 MET A CA 1
ATOM 827 C C . MET A 1 102 ? -4.090 9.856 -0.366 1.00 92.31 102 MET A C 1
ATOM 829 O O . MET A 1 102 ? -4.090 9.150 -1.378 1.00 92.31 102 MET A O 1
ATOM 833 N N . THR A 1 103 ? -2.987 10.492 0.042 1.00 91.19 103 THR A N 1
ATOM 834 C CA . THR A 1 103 ? -1.624 10.078 -0.354 1.00 91.19 103 THR A CA 1
ATOM 835 C C . THR A 1 103 ? -1.216 8.836 0.444 1.00 91.19 103 THR A C 1
ATOM 837 O O . THR A 1 103 ? -1.873 8.519 1.436 1.00 91.19 103 THR A O 1
ATOM 840 N N . GLY A 1 104 ? -0.162 8.109 0.057 1.00 89.50 104 GLY A N 1
ATOM 841 C CA . GLY A 1 104 ? 0.265 6.929 0.823 1.00 89.50 104 GLY A CA 1
ATOM 842 C C . GLY A 1 104 ? 0.632 7.257 2.269 1.00 89.50 104 GLY A C 1
ATOM 843 O O . GLY A 1 104 ? 0.152 6.576 3.174 1.00 89.50 104 GLY A O 1
ATOM 844 N N . LEU A 1 105 ? 1.399 8.330 2.503 1.00 92.56 105 LEU A N 1
ATOM 845 C CA . LEU A 1 105 ? 1.748 8.769 3.857 1.00 92.56 105 LEU A CA 1
ATOM 846 C C . LEU A 1 105 ? 0.517 9.202 4.661 1.00 92.56 105 LEU A C 1
ATOM 848 O O . LEU A 1 105 ? 0.317 8.721 5.775 1.00 92.56 105 LEU A O 1
ATOM 852 N N . SER A 1 106 ? -0.332 10.072 4.106 1.00 94.31 106 SER A N 1
ATOM 853 C CA . SER A 1 106 ? -1.523 10.552 4.817 1.00 94.31 106 SER A CA 1
ATOM 854 C C . SER A 1 106 ? -2.489 9.407 5.119 1.00 94.31 106 SER A C 1
ATOM 856 O O . SER A 1 106 ? -2.935 9.275 6.256 1.00 94.31 106 SER A O 1
ATOM 858 N N . ARG A 1 107 ? -2.719 8.500 4.158 1.00 95.12 107 ARG A N 1
ATOM 859 C CA . ARG A 1 107 ? -3.505 7.275 4.367 1.00 95.12 107 ARG A CA 1
ATOM 860 C C . ARG A 1 107 ? -2.929 6.420 5.493 1.00 95.12 107 ARG A C 1
ATOM 862 O O . ARG A 1 107 ? -3.678 5.999 6.370 1.00 95.12 107 ARG A O 1
ATOM 869 N N . PHE A 1 108 ? -1.620 6.176 5.495 1.00 95.94 108 PHE A N 1
ATOM 870 C CA . PHE A 1 108 ? -0.962 5.397 6.544 1.00 95.94 108 PHE A CA 1
ATOM 871 C C . PHE A 1 108 ? -1.147 6.026 7.931 1.00 95.94 108 PHE A C 1
ATOM 873 O O . PHE A 1 108 ? -1.486 5.330 8.887 1.00 95.94 108 PHE A O 1
ATOM 880 N N . LEU A 1 109 ? -0.983 7.348 8.047 1.00 96.50 109 LEU A N 1
ATOM 881 C CA . LEU A 1 109 ? -1.160 8.066 9.311 1.00 96.50 109 LEU A CA 1
ATOM 882 C C . LEU A 1 109 ? -2.604 7.995 9.825 1.00 96.50 109 LEU A C 1
ATOM 884 O O . LEU A 1 109 ? -2.811 7.782 11.022 1.00 96.50 109 LEU A O 1
ATOM 888 N N . ILE A 1 110 ? -3.594 8.105 8.935 1.00 96.75 110 ILE A N 1
ATOM 889 C CA . ILE A 1 110 ? -5.011 7.938 9.290 1.00 96.75 110 ILE A CA 1
ATOM 890 C C . ILE A 1 110 ? -5.271 6.512 9.772 1.00 96.75 110 ILE A C 1
ATOM 892 O O . ILE A 1 110 ? -5.865 6.333 10.830 1.00 96.75 110 ILE A O 1
ATOM 896 N N . ILE A 1 111 ? -4.792 5.495 9.047 1.00 97.44 111 ILE A N 1
ATOM 897 C CA . ILE A 1 111 ? -4.947 4.087 9.441 1.00 97.44 111 ILE A CA 1
ATOM 898 C C . ILE A 1 111 ? -4.313 3.852 10.813 1.00 97.44 111 ILE A C 1
ATOM 900 O O . ILE A 1 111 ? -4.956 3.290 11.695 1.00 97.44 111 ILE A O 1
ATOM 904 N N . LYS A 1 112 ? -3.092 4.347 11.042 1.00 97.38 112 LYS A N 1
ATOM 905 C CA . LYS A 1 112 ? -2.423 4.275 12.348 1.00 97.38 112 LYS A CA 1
ATOM 906 C C . LYS A 1 112 ? -3.273 4.902 13.456 1.00 97.38 112 LYS A C 1
ATOM 908 O O . LYS A 1 112 ? -3.365 4.329 14.540 1.00 97.38 112 LYS A O 1
ATOM 913 N N . LYS A 1 113 ? -3.898 6.056 13.198 1.00 97.31 113 LYS A N 1
ATOM 914 C CA . LYS A 1 113 ? -4.791 6.719 14.159 1.00 97.31 113 LYS A CA 1
ATOM 915 C C . LYS A 1 113 ? -6.053 5.892 14.418 1.00 97.31 113 LYS A C 1
ATOM 917 O O . LYS A 1 113 ? -6.371 5.668 15.580 1.00 97.31 113 LYS A O 1
ATOM 922 N N . VAL A 1 114 ? -6.709 5.387 13.370 1.00 98.00 114 VAL A N 1
ATOM 923 C CA . VAL A 1 114 ? -7.901 4.526 13.463 1.00 98.00 114 VAL A CA 1
ATOM 924 C C . VAL A 1 114 ? -7.602 3.263 14.267 1.00 98.00 114 VAL A C 1
ATOM 926 O O . VAL A 1 114 ? -8.274 3.003 15.257 1.00 98.00 114 VAL A O 1
ATOM 929 N N . ILE A 1 115 ? -6.554 2.513 13.912 1.00 97.62 115 ILE A N 1
ATOM 930 C CA . ILE A 1 115 ? -6.155 1.292 14.631 1.00 97.62 115 ILE A CA 1
ATOM 931 C C . ILE A 1 115 ? -5.775 1.596 16.086 1.00 97.62 115 ILE A C 1
ATOM 933 O O . ILE A 1 115 ? -6.052 0.801 16.985 1.00 97.62 115 ILE A O 1
ATOM 937 N N . GLY A 1 116 ? -5.172 2.760 16.338 1.00 96.56 116 GLY A N 1
ATOM 938 C CA . GLY A 1 116 ? -4.887 3.242 17.686 1.00 96.56 116 GLY A CA 1
ATOM 939 C C . GLY A 1 116 ? -6.142 3.440 18.540 1.00 96.56 116 GLY A C 1
ATOM 940 O O . GLY A 1 116 ? -6.106 3.127 19.728 1.00 96.56 116 GLY A O 1
ATOM 941 N N . ASP A 1 117 ? -7.240 3.890 17.937 1.00 96.81 117 ASP A N 1
ATOM 942 C CA . ASP A 1 117 ? -8.453 4.347 18.627 1.00 96.81 117 ASP A CA 1
ATOM 943 C C . ASP A 1 117 ? -9.505 3.243 18.828 1.00 96.81 117 ASP A C 1
ATOM 945 O O . ASP A 1 117 ? -10.216 3.220 19.827 1.00 96.81 117 ASP A O 1
ATOM 949 N N . ILE A 1 118 ? -9.583 2.278 17.910 1.00 96.19 118 ILE A N 1
ATOM 950 C CA . ILE A 1 118 ? -10.591 1.211 17.969 1.00 96.19 118 ILE A CA 1
ATOM 951 C C . ILE A 1 118 ? -10.350 0.207 19.105 1.00 96.19 118 ILE A C 1
ATOM 953 O O . ILE A 1 118 ? -9.221 0.005 19.571 1.00 96.19 118 ILE A O 1
ATOM 957 N N . THR A 1 119 ? -11.415 -0.500 19.485 1.00 93.19 119 THR A N 1
ATOM 958 C CA . THR A 1 119 ? -11.366 -1.634 20.418 1.00 93.19 119 THR A CA 1
ATOM 959 C C . THR A 1 119 ? -12.136 -2.812 19.837 1.00 93.19 119 THR A C 1
ATOM 961 O O . THR A 1 119 ? -13.233 -2.653 19.306 1.00 93.19 119 THR A O 1
ATOM 964 N N . VAL A 1 120 ? -11.557 -4.009 19.926 1.00 93.94 120 VAL A N 1
ATOM 965 C CA . VAL A 1 120 ? -12.102 -5.222 19.308 1.00 93.94 120 VAL A CA 1
ATOM 966 C C . VAL A 1 120 ? -12.165 -6.317 20.360 1.00 93.94 120 VAL A C 1
ATOM 968 O O . VAL A 1 120 ? -11.191 -6.554 21.073 1.00 93.94 120 VAL A O 1
ATOM 971 N N . LYS A 1 121 ? -13.322 -6.972 20.464 1.00 91.75 121 LYS A N 1
ATOM 972 C CA . LYS A 1 121 ? -13.495 -8.147 21.319 1.00 91.75 121 LYS A CA 1
ATOM 973 C C . LYS A 1 121 ? -12.885 -9.383 20.644 1.00 91.75 121 LYS A C 1
ATOM 975 O O . LYS A 1 121 ? -12.912 -9.486 19.418 1.00 91.75 121 LYS A O 1
ATOM 980 N N . LEU A 1 122 ? -12.337 -10.305 21.438 1.00 89.06 122 LEU A N 1
ATOM 981 C CA . LEU A 1 122 ? -11.603 -11.473 20.928 1.00 89.06 122 LEU A CA 1
ATOM 982 C C . LEU A 1 122 ? -12.470 -12.393 20.050 1.00 89.06 122 LEU A C 1
ATOM 984 O O . LEU A 1 122 ? -12.007 -12.867 19.019 1.00 89.06 122 LEU A O 1
ATOM 988 N N . ASP A 1 123 ? -13.744 -12.567 20.403 1.00 92.25 123 ASP A N 1
ATOM 989 C CA . ASP A 1 123 ? -14.744 -13.336 19.646 1.00 92.25 123 ASP A CA 1
ATOM 990 C C . ASP A 1 123 ? -14.982 -12.794 18.227 1.00 92.25 123 ASP A C 1
ATOM 992 O O . ASP A 1 123 ? -15.443 -13.515 17.347 1.00 92.25 123 ASP A O 1
ATOM 996 N N . LYS A 1 124 ? -14.648 -11.523 17.974 1.00 95.12 124 LYS A N 1
ATOM 997 C CA . LYS A 1 124 ? -14.860 -10.863 16.681 1.00 95.12 124 LYS A CA 1
ATOM 998 C C . LYS A 1 124 ? -13.600 -10.755 15.827 1.00 95.12 124 LYS A C 1
ATOM 1000 O O . LYS A 1 124 ? -13.681 -10.138 14.762 1.00 95.12 124 LYS A O 1
ATOM 1005 N N . ILE A 1 125 ? -12.467 -11.336 16.240 1.00 94.12 125 ILE A N 1
ATOM 1006 C CA . ILE A 1 125 ? -11.179 -11.198 15.534 1.00 94.12 125 ILE A CA 1
ATOM 1007 C C . ILE A 1 125 ? -11.274 -11.640 14.071 1.00 94.12 125 ILE A C 1
ATOM 1009 O O . ILE A 1 125 ? -10.815 -10.910 13.199 1.00 94.12 125 ILE A O 1
ATOM 1013 N N . GLU A 1 126 ? -11.905 -12.772 13.764 1.00 92.31 126 GLU A N 1
ATOM 1014 C CA . GLU A 1 126 ? -12.002 -13.244 12.374 1.00 92.31 126 GLU A CA 1
ATOM 1015 C C . GLU A 1 126 ? -12.771 -12.261 11.484 1.00 92.31 126 GLU A C 1
ATOM 1017 O O . GLU A 1 126 ? -12.319 -11.899 10.396 1.00 92.31 126 GLU A O 1
ATOM 1022 N N . SER A 1 127 ? -13.916 -11.771 11.972 1.00 95.12 127 SER A N 1
ATOM 1023 C CA . SER A 1 127 ? -14.700 -10.748 11.269 1.00 95.12 127 SER A CA 1
ATOM 1024 C C . SER A 1 127 ? -13.906 -9.450 11.105 1.00 95.12 127 SER A C 1
ATOM 1026 O O . SER A 1 127 ? -13.938 -8.826 10.050 1.00 95.12 127 SER A O 1
ATOM 1028 N N . PHE A 1 128 ? -13.138 -9.082 12.133 1.00 96.50 128 PHE A N 1
ATOM 1029 C CA . PHE A 1 128 ? -12.262 -7.922 12.132 1.00 96.50 128 PHE A CA 1
ATOM 1030 C C . PHE A 1 128 ? -11.142 -8.038 11.109 1.00 96.50 128 PHE A C 1
ATOM 1032 O O . PHE A 1 128 ? -10.864 -7.064 10.419 1.00 96.50 128 PHE A O 1
ATOM 1039 N N . MET A 1 129 ? -10.528 -9.208 10.958 1.00 95.12 129 MET A N 1
ATOM 1040 C CA . MET A 1 129 ? -9.454 -9.400 9.990 1.00 95.12 129 MET A CA 1
ATOM 1041 C C . MET A 1 129 ? -9.964 -9.384 8.546 1.00 95.12 129 MET A C 1
ATOM 1043 O O . MET A 1 129 ? -9.317 -8.782 7.686 1.00 95.12 129 MET A O 1
ATOM 1047 N N . LYS A 1 130 ? -11.149 -9.952 8.281 1.00 94.44 130 LYS A N 1
ATOM 1048 C CA . LYS A 1 130 ? -11.821 -9.834 6.972 1.00 94.44 130 LYS A CA 1
ATOM 1049 C C . LYS A 1 130 ? -12.110 -8.372 6.631 1.00 94.44 130 LYS A C 1
ATOM 1051 O O . LYS A 1 130 ? -11.748 -7.896 5.556 1.00 94.44 130 LYS A O 1
ATOM 1056 N N . ASP A 1 131 ? -12.679 -7.641 7.582 1.00 96.81 131 ASP A N 1
ATOM 1057 C CA . ASP A 1 131 ? -12.948 -6.213 7.450 1.00 96.81 131 ASP A CA 1
ATOM 1058 C C . ASP A 1 131 ? -11.667 -5.385 7.300 1.00 96.81 131 ASP A C 1
ATOM 1060 O O . ASP A 1 131 ? -11.636 -4.434 6.525 1.00 96.81 131 ASP A O 1
ATOM 1064 N N . PHE A 1 132 ? -10.598 -5.733 8.014 1.00 95.88 132 PHE A N 1
ATOM 1065 C CA . PHE A 1 132 ? -9.309 -5.055 7.915 1.00 95.88 132 PHE A CA 1
ATOM 1066 C C . PHE A 1 132 ? -8.715 -5.231 6.515 1.00 95.88 132 PHE A C 1
ATOM 1068 O O . PHE A 1 132 ? -8.311 -4.254 5.888 1.00 95.88 132 PHE A O 1
ATOM 1075 N N . SER A 1 133 ? -8.733 -6.448 5.972 1.00 93.19 133 SER A N 1
ATOM 1076 C CA . SER A 1 133 ? -8.303 -6.705 4.595 1.00 93.19 133 SER A CA 1
ATOM 1077 C C . SER A 1 133 ? -9.155 -5.926 3.582 1.00 93.19 133 SER A C 1
ATOM 1079 O O . SER A 1 133 ? -8.619 -5.208 2.736 1.00 93.19 133 SER A O 1
ATOM 1081 N N . PHE A 1 134 ? -10.481 -5.972 3.712 1.00 93.75 134 PHE A N 1
ATOM 1082 C CA . PHE A 1 134 ? -11.386 -5.354 2.744 1.00 93.75 134 PHE A CA 1
ATOM 1083 C C . PHE A 1 134 ? -11.436 -3.817 2.815 1.00 93.75 134 PHE A C 1
ATOM 1085 O O . PHE A 1 134 ? -11.332 -3.135 1.788 1.00 93.75 134 PHE A O 1
ATOM 1092 N N . TYR A 1 135 ? -11.621 -3.259 4.015 1.00 96.56 135 TYR A N 1
ATOM 1093 C CA . TYR A 1 135 ? -11.828 -1.826 4.218 1.00 96.56 135 TYR A CA 1
ATOM 1094 C C . TYR A 1 135 ? -10.526 -1.045 4.392 1.00 96.56 135 TYR A C 1
ATOM 1096 O O . TYR A 1 135 ? -10.439 0.091 3.927 1.00 96.56 135 TYR A O 1
ATOM 1104 N N . ILE A 1 136 ? -9.530 -1.618 5.078 1.00 95.88 136 ILE A N 1
ATOM 1105 C CA . ILE A 1 136 ? -8.264 -0.930 5.344 1.00 95.88 136 ILE A CA 1
ATOM 1106 C C . ILE A 1 136 ? -7.263 -1.237 4.241 1.00 95.88 136 ILE A C 1
ATOM 1108 O O . ILE A 1 136 ? -6.851 -0.312 3.542 1.00 95.88 136 ILE A O 1
ATOM 1112 N N . LEU A 1 137 ? -6.891 -2.504 4.048 1.00 92.50 137 LEU A N 1
ATOM 1113 C CA . LEU A 1 137 ? -5.854 -2.868 3.079 1.00 92.50 137 LEU A CA 1
ATOM 1114 C C . LEU A 1 137 ? -6.320 -2.702 1.634 1.00 92.50 137 LEU A C 1
ATOM 1116 O O . LEU A 1 137 ? -5.498 -2.338 0.802 1.00 92.50 137 LEU A O 1
ATOM 1120 N N . CYS A 1 138 ? -7.617 -2.869 1.357 1.00 91.12 138 CYS A N 1
ATOM 1121 C CA . CYS A 1 138 ? -8.182 -2.875 0.001 1.00 91.12 138 CYS A CA 1
ATOM 1122 C C . CYS A 1 138 ? -7.593 -3.987 -0.889 1.00 91.12 138 CYS A C 1
ATOM 1124 O O . CYS A 1 138 ? -7.627 -3.888 -2.113 1.00 91.12 138 CYS A O 1
ATOM 1126 N N . GLU A 1 139 ? -7.053 -5.033 -0.265 1.00 86.00 139 GLU A N 1
ATOM 1127 C CA . GLU A 1 139 ? -6.478 -6.215 -0.901 1.00 86.00 139 GLU A CA 1
ATOM 1128 C C . GLU A 1 139 ? -6.465 -7.391 0.085 1.00 86.00 139 GLU A C 1
ATOM 1130 O O . GLU A 1 139 ? -6.547 -7.196 1.306 1.00 86.00 139 GLU A O 1
ATOM 1135 N N . SER A 1 140 ? -6.371 -8.611 -0.443 1.00 83.12 140 SER A N 1
ATOM 1136 C CA . SER A 1 140 ? -6.232 -9.830 0.356 1.00 83.12 140 SER A CA 1
ATOM 1137 C C . SER A 1 140 ? -4.867 -9.890 1.034 1.00 83.12 140 SER A C 1
ATOM 1139 O O . SER A 1 140 ? -3.849 -9.598 0.411 1.00 83.12 140 SER A O 1
ATOM 1141 N N . MET A 1 141 ? -4.843 -10.324 2.292 1.00 83.50 141 MET A N 1
ATOM 1142 C CA . MET A 1 141 ? -3.594 -10.565 3.011 1.00 83.50 141 MET A CA 1
ATOM 1143 C C . MET A 1 141 ? -2.920 -11.857 2.531 1.00 83.50 141 MET A C 1
ATOM 1145 O O . MET A 1 141 ? -3.608 -12.824 2.205 1.00 83.50 141 MET A O 1
ATOM 1149 N N . ALA A 1 142 ? -1.585 -11.889 2.513 1.00 79.69 142 ALA A N 1
ATOM 1150 C CA . ALA A 1 142 ? -0.849 -13.113 2.214 1.00 79.69 142 ALA A CA 1
ATOM 1151 C C . ALA A 1 142 ? -1.123 -14.158 3.312 1.00 79.69 142 ALA A C 1
ATOM 1153 O O . ALA A 1 142 ? -1.091 -13.781 4.485 1.00 79.69 142 ALA A O 1
ATOM 1154 N N . PRO A 1 143 ? -1.338 -15.448 2.979 1.00 83.31 143 PRO A N 1
ATOM 1155 C CA . PRO A 1 143 ? -1.700 -16.465 3.972 1.00 83.31 143 PRO A CA 1
ATOM 1156 C C . PRO A 1 143 ? -0.739 -16.528 5.168 1.00 83.31 143 PRO A C 1
ATOM 1158 O O . PRO A 1 143 ? -1.174 -16.452 6.311 1.00 83.31 143 PRO A O 1
ATOM 1161 N N . ASN A 1 144 ? 0.572 -16.532 4.908 1.00 84.12 144 ASN A N 1
ATOM 1162 C CA . ASN A 1 144 ? 1.588 -16.586 5.965 1.00 84.12 144 ASN A CA 1
ATOM 1163 C C . ASN A 1 144 ? 1.525 -15.370 6.906 1.00 84.12 144 ASN A C 1
ATOM 1165 O O . ASN A 1 144 ? 1.626 -15.508 8.120 1.00 84.12 144 ASN A O 1
ATOM 1169 N N . GLU A 1 145 ? 1.330 -14.171 6.347 1.00 85.06 145 GLU A N 1
ATOM 1170 C CA . GLU A 1 145 ? 1.208 -12.950 7.147 1.00 85.06 145 GLU A CA 1
ATOM 1171 C C . GLU A 1 145 ? -0.089 -12.951 7.962 1.00 85.06 145 GLU A C 1
ATOM 1173 O O . GLU A 1 145 ? -0.094 -12.551 9.125 1.00 85.06 145 GLU A O 1
ATOM 1178 N N . TYR A 1 146 ? -1.184 -13.429 7.369 1.00 90.06 146 TYR A N 1
ATOM 1179 C CA . TYR A 1 146 ? -2.460 -13.566 8.056 1.00 90.06 146 TYR A CA 1
ATOM 1180 C C . TYR A 1 146 ? -2.333 -14.468 9.286 1.00 90.06 146 TYR A C 1
ATOM 1182 O O . TYR A 1 146 ? -2.741 -14.065 10.379 1.00 90.06 146 TYR A O 1
ATOM 1190 N N . ASP A 1 147 ? -1.704 -15.633 9.134 1.00 90.81 147 ASP A N 1
ATOM 1191 C CA . ASP A 1 147 ? -1.492 -16.584 10.226 1.00 90.81 147 ASP A CA 1
ATOM 1192 C C . ASP A 1 147 ? -0.636 -15.986 11.352 1.00 90.81 147 ASP A C 1
ATOM 1194 O O . ASP A 1 147 ? -0.971 -16.125 12.533 1.00 90.81 147 ASP A O 1
ATOM 1198 N N . ASP A 1 148 ? 0.428 -15.253 11.016 1.00 90.81 148 ASP A N 1
ATOM 1199 C CA . ASP A 1 148 ? 1.297 -14.597 12.000 1.00 90.81 148 ASP A CA 1
ATOM 1200 C C . ASP A 1 148 ? 0.576 -13.481 12.777 1.00 90.81 148 ASP A C 1
ATOM 1202 O O . ASP A 1 148 ? 0.719 -13.352 14.005 1.00 90.81 148 ASP A O 1
ATOM 1206 N N . ILE A 1 149 ? -0.250 -12.685 12.089 1.00 93.50 149 ILE A N 1
ATOM 1207 C CA . ILE A 1 149 ? -1.068 -11.656 12.738 1.00 93.50 149 ILE A CA 1
ATOM 1208 C C . ILE A 1 149 ? -2.114 -12.309 13.643 1.00 93.50 149 ILE A C 1
ATOM 1210 O O . ILE A 1 149 ? -2.251 -11.893 14.795 1.00 93.50 149 ILE A O 1
ATOM 1214 N N . ILE A 1 150 ? -2.812 -13.348 13.178 1.00 94.19 150 ILE A N 1
ATOM 1215 C CA . ILE A 1 150 ? -3.811 -14.084 13.967 1.00 94.19 150 ILE A CA 1
ATOM 1216 C C . ILE A 1 150 ? -3.190 -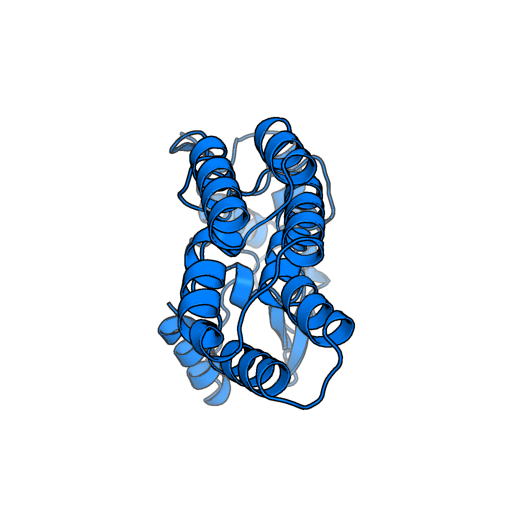14.688 15.229 1.00 94.19 150 ILE A C 1
ATOM 1218 O O . ILE A 1 150 ? -3.714 -14.475 16.326 1.00 94.19 150 ILE A O 1
ATOM 1222 N N . ARG A 1 151 ? -2.033 -15.353 15.117 1.00 93.75 151 ARG A N 1
ATOM 1223 C CA . ARG A 1 151 ? -1.280 -15.868 16.276 1.00 93.75 151 ARG A CA 1
ATOM 1224 C C . ARG A 1 151 ? -0.986 -14.763 17.284 1.00 93.75 151 ARG A C 1
ATOM 1226 O O . ARG A 1 151 ? -1.203 -14.935 18.483 1.00 93.75 151 ARG A O 1
ATOM 1233 N N . THR A 1 152 ? -0.569 -13.592 16.805 1.00 94.00 152 THR A N 1
ATOM 1234 C CA . THR A 1 152 ? -0.333 -12.435 17.674 1.00 94.00 152 THR A CA 1
ATOM 1235 C C . THR A 1 152 ? -1.629 -11.953 18.340 1.00 94.00 152 THR A C 1
ATOM 1237 O O . THR A 1 152 ? -1.620 -11.642 19.533 1.00 94.00 152 THR A O 1
ATOM 1240 N N . MET A 1 153 ? -2.758 -11.930 17.621 1.00 93.25 153 MET A N 1
ATOM 1241 C CA . MET A 1 153 ? -4.062 -11.496 18.144 1.00 93.25 153 MET A CA 1
ATOM 1242 C C . MET A 1 153 ? -4.602 -12.398 19.256 1.00 93.25 153 MET A C 1
ATOM 1244 O O . MET A 1 153 ? -5.164 -11.875 20.223 1.00 93.25 153 MET A O 1
ATOM 1248 N N . PHE A 1 154 ? -4.387 -13.711 19.166 1.00 93.75 154 PHE A N 1
ATOM 1249 C CA . PHE A 1 154 ? -4.807 -14.677 20.190 1.00 93.75 154 PHE A CA 1
ATOM 1250 C C . PHE A 1 154 ? -3.783 -14.894 21.313 1.00 93.75 154 PHE A C 1
ATOM 1252 O O . PHE A 1 154 ? -4.105 -15.509 22.325 1.00 93.75 154 PHE A O 1
ATOM 1259 N N . SER A 1 155 ? -2.572 -14.347 21.193 1.00 93.94 155 SER A N 1
ATOM 1260 C CA . SER A 1 155 ? -1.557 -14.440 22.249 1.00 93.94 155 SER A CA 1
ATOM 1261 C C . SER A 1 155 ? -1.830 -13.510 23.445 1.00 93.94 155 SER A C 1
ATOM 1263 O O . SER A 1 155 ? -2.659 -12.592 23.384 1.00 93.94 155 SER A O 1
ATOM 1265 N N . SER A 1 156 ? -1.051 -13.686 24.516 1.00 93.50 156 SER A N 1
ATOM 1266 C CA . SER A 1 156 ? -1.009 -12.815 25.703 1.00 93.50 156 SER A CA 1
ATOM 1267 C C . SER A 1 156 ? -0.326 -11.457 25.463 1.00 93.50 156 SER A C 1
ATOM 1269 O O . SER A 1 156 ? -0.122 -10.688 26.403 1.00 93.50 156 SER A O 1
ATOM 1271 N N . ALA A 1 157 ? 0.019 -11.125 24.214 1.00 93.81 157 ALA A N 1
ATOM 1272 C CA . ALA A 1 157 ? 0.605 -9.838 23.865 1.00 93.81 157 ALA A CA 1
ATOM 1273 C C . ALA A 1 157 ? -0.290 -8.660 24.294 1.00 93.81 157 ALA A C 1
ATOM 1275 O O . ALA A 1 157 ? -1.520 -8.705 24.202 1.00 93.81 157 ALA A O 1
ATOM 1276 N N . SER A 1 158 ? 0.335 -7.557 24.715 1.00 95.06 158 SER A N 1
ATOM 1277 C CA . SER A 1 158 ? -0.407 -6.358 25.113 1.00 95.06 158 SER A CA 1
ATOM 1278 C C . SER A 1 158 ? -1.202 -5.760 23.937 1.00 95.06 158 SER A C 1
ATOM 1280 O O . SER A 1 158 ? -0.786 -5.888 22.777 1.00 95.06 158 SER A O 1
ATOM 1282 N N . PRO A 1 159 ? -2.301 -5.019 24.192 1.00 93.50 159 PRO A N 1
ATOM 1283 C CA . PRO A 1 159 ? -3.067 -4.351 23.135 1.00 93.50 159 PRO A CA 1
ATOM 1284 C C . PRO A 1 159 ? -2.209 -3.445 22.240 1.00 93.50 159 PRO A C 1
ATOM 1286 O O . PRO A 1 159 ? -2.436 -3.352 21.035 1.00 93.50 159 PRO A O 1
ATOM 1289 N N . LYS A 1 160 ? -1.175 -2.815 22.815 1.00 94.75 160 LYS A N 1
ATOM 1290 C CA . LYS A 1 160 ? -0.212 -1.982 22.084 1.00 94.75 160 LYS A CA 1
ATOM 1291 C C . LYS A 1 160 ? 0.579 -2.794 21.057 1.00 94.75 160 LYS A C 1
ATOM 1293 O O . LYS A 1 160 ? 0.768 -2.320 19.940 1.00 94.75 160 LYS A O 1
ATOM 1298 N N . VAL A 1 161 ? 1.025 -3.999 21.417 1.00 95.50 161 VAL A N 1
ATOM 1299 C CA . VAL A 1 161 ? 1.754 -4.895 20.507 1.00 95.50 161 VAL A CA 1
ATOM 1300 C C . VAL A 1 161 ? 0.832 -5.373 19.389 1.00 95.50 161 VAL A C 1
ATOM 1302 O O . VAL A 1 161 ? 1.182 -5.213 18.227 1.00 95.50 161 VAL A O 1
ATOM 1305 N N . LYS A 1 162 ? -0.383 -5.829 19.715 1.00 95.50 162 LYS A N 1
ATOM 1306 C CA . LYS A 1 162 ? -1.375 -6.277 18.720 1.00 95.50 162 LYS A CA 1
ATOM 1307 C C . LYS A 1 162 ? -1.704 -5.188 17.689 1.00 95.50 162 LYS A C 1
ATOM 1309 O O . LYS A 1 162 ? -1.645 -5.422 16.484 1.00 95.50 162 LYS A O 1
ATOM 1314 N N . LYS A 1 163 ? -1.961 -3.959 18.151 1.00 95.75 163 LYS A N 1
ATOM 1315 C CA . LYS A 1 163 ? -2.188 -2.791 17.279 1.00 95.75 163 LYS A CA 1
ATOM 1316 C C . LYS A 1 163 ? -0.952 -2.440 16.447 1.00 9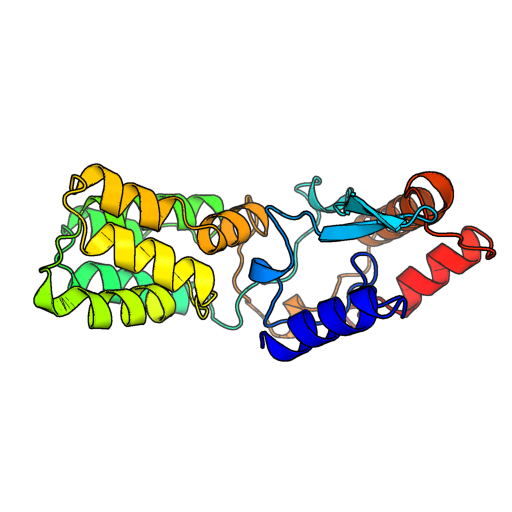5.75 163 LYS A C 1
ATOM 1318 O O . LYS A 1 163 ? -1.080 -2.135 15.263 1.00 95.75 163 LYS A O 1
ATOM 1323 N N . LYS A 1 164 ? 0.247 -2.502 17.042 1.00 95.31 164 LYS A N 1
ATOM 1324 C CA . LYS A 1 164 ? 1.510 -2.279 16.324 1.00 95.31 164 LYS A CA 1
ATOM 1325 C C . LYS A 1 164 ? 1.691 -3.299 15.201 1.00 95.31 164 LYS A C 1
ATOM 1327 O O . LYS A 1 164 ? 2.070 -2.886 14.114 1.00 95.31 164 LYS A O 1
ATOM 1332 N N . THR A 1 165 ? 1.384 -4.573 15.434 1.00 94.81 165 THR A N 1
ATOM 1333 C CA . THR A 1 165 ? 1.476 -5.635 14.422 1.00 94.81 165 THR A CA 1
ATOM 1334 C C . THR A 1 165 ? 0.596 -5.345 13.205 1.00 94.81 165 THR A C 1
ATOM 1336 O O . THR A 1 165 ? 1.073 -5.455 12.084 1.00 94.81 165 THR A O 1
ATOM 1339 N N . LEU A 1 166 ? -0.640 -4.864 13.396 1.00 94.94 166 LEU A N 1
ATOM 1340 C CA . LEU A 1 166 ? -1.510 -4.462 12.278 1.00 94.94 166 LEU A CA 1
ATOM 1341 C C . LEU A 1 166 ? -0.937 -3.290 11.475 1.00 94.94 166 LEU A C 1
ATOM 1343 O O . LEU A 1 166 ? -0.908 -3.325 10.246 1.00 94.94 166 LEU A O 1
ATOM 1347 N N . VAL A 1 167 ? -0.478 -2.242 12.166 1.00 94.75 167 VAL A N 1
ATOM 1348 C CA . VAL A 1 167 ? 0.068 -1.034 11.519 1.00 94.75 167 VAL A CA 1
ATOM 1349 C C . VAL A 1 167 ? 1.403 -1.318 10.826 1.00 94.75 167 VAL A C 1
ATOM 1351 O O . VAL A 1 167 ? 1.704 -0.707 9.808 1.00 94.75 167 VAL A O 1
ATOM 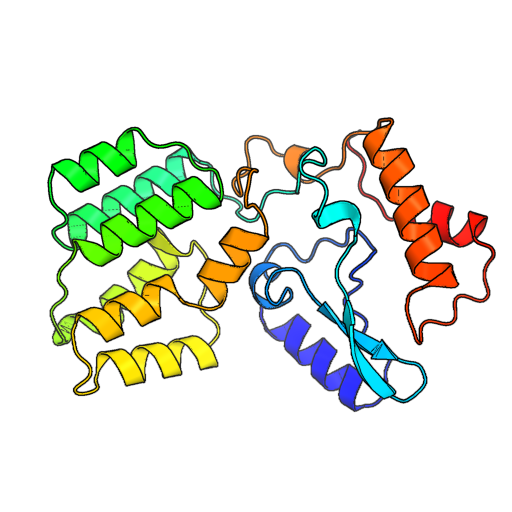1354 N N . MET A 1 168 ? 2.196 -2.242 11.366 1.00 90.62 168 MET A N 1
ATOM 1355 C CA . MET A 1 168 ? 3.489 -2.651 10.815 1.00 90.62 168 MET A CA 1
ATOM 1356 C C . MET A 1 168 ? 3.389 -3.868 9.890 1.00 90.62 168 MET A C 1
ATOM 1358 O O . MET A 1 168 ? 4.428 -4.427 9.540 1.00 90.62 168 MET A O 1
ATOM 1362 N N . SER A 1 169 ? 2.176 -4.260 9.485 1.00 89.75 169 SER A N 1
ATOM 1363 C CA . SER A 1 169 ? 1.974 -5.315 8.489 1.00 89.75 169 SER A CA 1
ATOM 1364 C C . SER A 1 169 ? 2.803 -5.031 7.235 1.00 89.75 169 SER A C 1
ATOM 1366 O O . SER A 1 169 ? 2.972 -3.883 6.803 1.00 89.75 169 SER A O 1
ATOM 1368 N N . PHE A 1 170 ? 3.372 -6.092 6.680 1.00 85.44 170 PHE A N 1
ATOM 1369 C CA . PHE A 1 170 ? 4.200 -6.061 5.487 1.00 85.44 170 PHE A CA 1
ATOM 1370 C C . PHE A 1 170 ? 3.444 -5.417 4.326 1.00 85.44 170 PHE A C 1
ATOM 1372 O O . PHE A 1 170 ? 3.958 -4.490 3.699 1.00 85.44 170 PHE A O 1
ATOM 1379 N N . ILE A 1 171 ? 2.191 -5.821 4.110 1.00 86.06 171 ILE A N 1
ATOM 1380 C CA . ILE A 1 171 ? 1.348 -5.260 3.050 1.00 86.06 171 ILE A CA 1
ATOM 1381 C C . ILE A 1 171 ? 1.148 -3.757 3.229 1.00 86.06 171 ILE A C 1
ATOM 1383 O O . ILE A 1 171 ? 1.383 -2.995 2.291 1.00 86.06 171 ILE A O 1
ATOM 1387 N N . LEU A 1 172 ? 0.769 -3.293 4.423 1.00 89.38 172 LEU A N 1
ATOM 1388 C CA . LEU A 1 172 ? 0.510 -1.869 4.641 1.00 89.38 172 LEU A CA 1
ATOM 1389 C C . LEU A 1 172 ? 1.777 -1.021 4.448 1.00 89.38 172 LEU A C 1
ATOM 1391 O O . LEU A 1 172 ? 1.715 0.071 3.877 1.00 89.38 172 LEU A O 1
ATOM 1395 N N . ASN A 1 173 ? 2.933 -1.539 4.867 1.00 88.25 173 ASN A N 1
ATOM 1396 C CA . ASN A 1 173 ? 4.219 -0.905 4.602 1.00 88.25 173 ASN A CA 1
ATOM 1397 C C . ASN A 1 173 ? 4.534 -0.867 3.101 1.00 88.25 173 ASN A C 1
ATOM 1399 O O . ASN A 1 173 ? 4.895 0.188 2.580 1.00 88.25 173 ASN A O 1
ATOM 1403 N N . ASN A 1 174 ? 4.338 -1.959 2.364 1.00 83.44 174 ASN A N 1
ATOM 1404 C CA . ASN A 1 174 ? 4.578 -1.961 0.921 1.00 83.44 174 ASN A CA 1
ATOM 1405 C C . ASN A 1 174 ? 3.661 -0.984 0.187 1.00 83.44 174 ASN A C 1
ATOM 1407 O O . ASN A 1 174 ? 4.132 -0.247 -0.678 1.00 83.44 174 ASN A O 1
ATOM 1411 N N . GLN A 1 175 ? 2.387 -0.899 0.579 1.00 86.75 175 GLN A N 1
ATOM 1412 C CA . GLN A 1 175 ? 1.454 0.109 0.069 1.00 86.75 175 GLN A CA 1
ATOM 1413 C C . GLN A 1 175 ? 1.978 1.535 0.313 1.00 86.75 175 GLN A C 1
ATOM 1415 O O . GLN A 1 175 ? 1.959 2.368 -0.596 1.00 86.75 175 GLN A O 1
ATOM 1420 N N . LEU A 1 176 ? 2.492 1.820 1.517 1.00 87.62 176 LEU A N 1
ATOM 1421 C CA . LEU A 1 176 ? 3.096 3.112 1.855 1.00 87.62 176 LEU A CA 1
ATOM 1422 C C . LEU A 1 176 ? 4.300 3.420 0.954 1.00 87.62 176 LEU A C 1
ATOM 1424 O O . LEU A 1 176 ? 4.358 4.490 0.348 1.00 87.62 176 LEU A O 1
ATOM 1428 N N . PHE A 1 177 ? 5.246 2.490 0.821 1.00 80.56 177 PHE A N 1
ATOM 1429 C CA . PHE A 1 177 ? 6.446 2.697 0.004 1.00 80.56 177 PHE A CA 1
ATOM 1430 C C . PHE A 1 177 ? 6.175 2.662 -1.502 1.00 80.56 177 PHE A C 1
ATOM 1432 O O . PHE A 1 177 ? 6.991 3.188 -2.270 1.00 80.56 177 PHE A O 1
ATOM 1439 N N . HIS A 1 178 ? 5.041 2.100 -1.932 1.00 78.44 178 HIS A N 1
ATOM 1440 C CA . HIS A 1 178 ? 4.567 2.144 -3.311 1.00 78.44 178 HIS A CA 1
ATOM 1441 C C . HIS A 1 178 ? 4.028 3.526 -3.700 1.00 78.44 178 HIS A C 1
ATOM 1443 O O . HIS A 1 178 ? 4.161 3.918 -4.853 1.00 78.44 178 HIS A O 1
ATOM 1449 N N . SER A 1 179 ? 3.463 4.305 -2.783 1.00 79.62 179 SER A N 1
ATOM 1450 C CA . SER A 1 179 ? 2.887 5.612 -3.124 1.00 79.62 179 SER A CA 1
ATOM 1451 C C . SER A 1 179 ? 3.092 6.628 -2.009 1.00 79.62 179 SER A C 1
ATOM 1453 O O . SER A 1 179 ? 2.137 7.234 -1.545 1.00 79.62 179 SER A O 1
ATOM 1455 N N . PHE A 1 180 ? 4.331 6.796 -1.541 1.00 83.19 180 PHE A N 1
ATOM 1456 C CA . PHE A 1 180 ? 4.614 7.581 -0.334 1.00 83.19 180 PHE A CA 1
ATOM 1457 C C . PHE A 1 180 ? 4.065 9.014 -0.423 1.00 83.19 180 PHE A C 1
ATOM 1459 O O . PHE A 1 180 ? 3.259 9.429 0.411 1.00 83.19 180 PHE A O 1
ATOM 1466 N N . THR A 1 181 ? 4.446 9.739 -1.479 1.00 82.19 181 THR A N 1
ATOM 1467 C CA . THR A 1 181 ? 3.977 11.105 -1.768 1.00 82.19 181 THR A CA 1
ATOM 1468 C C . THR A 1 181 ? 2.804 11.145 -2.746 1.00 82.19 181 THR A C 1
ATOM 1470 O O . THR A 1 181 ? 2.035 12.106 -2.749 1.00 82.19 181 THR A O 1
ATOM 1473 N N . SER A 1 182 ? 2.645 10.116 -3.581 1.00 82.69 182 SER A N 1
ATOM 1474 C CA . SER A 1 182 ? 1.565 10.028 -4.562 1.00 82.69 182 SER A CA 1
ATOM 1475 C C . SER A 1 182 ? 0.302 9.408 -3.962 1.00 82.69 182 SER A C 1
ATOM 1477 O O . SER A 1 182 ? 0.285 8.883 -2.851 1.00 82.69 182 SER A O 1
ATOM 1479 N N . SER A 1 183 ? -0.807 9.491 -4.692 1.00 86.88 183 SER A N 1
ATOM 1480 C CA . SER A 1 183 ? -2.032 8.799 -4.295 1.00 86.88 183 SER A CA 1
ATOM 1481 C C . SER A 1 183 ? -2.058 7.396 -4.905 1.00 86.88 183 SER A C 1
ATOM 1483 O O . SER A 1 183 ? -1.829 7.288 -6.108 1.00 86.88 183 SER A O 1
ATOM 1485 N N . PRO A 1 184 ? -2.352 6.337 -4.126 1.00 87.31 184 PRO A N 1
ATOM 1486 C CA . PRO A 1 184 ? -2.441 4.971 -4.647 1.00 87.31 184 PRO A CA 1
ATOM 1487 C C . PRO A 1 184 ? -3.751 4.675 -5.389 1.00 87.31 184 PRO A C 1
ATOM 1489 O O . PRO A 1 184 ? -3.947 3.548 -5.828 1.00 87.31 184 PRO A O 1
ATOM 1492 N N . PHE A 1 185 ? -4.662 5.636 -5.505 1.00 89.75 185 PHE A N 1
ATOM 1493 C CA . PHE A 1 185 ? -6.005 5.427 -6.044 1.00 89.75 185 PHE A CA 1
ATOM 1494 C C . PHE A 1 185 ? -6.122 5.988 -7.453 1.00 89.75 185 PHE A C 1
ATOM 1496 O O . PHE A 1 185 ? -5.581 7.064 -7.734 1.00 89.75 185 PHE A O 1
ATOM 1503 N N . TYR A 1 186 ? -6.844 5.274 -8.312 1.00 87.94 186 TYR A N 1
ATOM 1504 C CA . TYR A 1 186 ? -7.115 5.738 -9.666 1.00 87.94 186 TYR A CA 1
ATOM 1505 C C . TYR A 1 186 ? -8.129 6.895 -9.641 1.00 87.94 186 TYR A C 1
ATOM 1507 O O . TYR A 1 186 ? -8.993 6.970 -8.765 1.00 87.94 186 TYR A O 1
ATOM 1515 N N . LYS A 1 187 ? -7.992 7.827 -10.584 1.00 86.31 187 LYS A N 1
ATOM 1516 C CA . LYS A 1 187 ? -8.950 8.904 -10.864 1.00 86.31 187 LYS A CA 1
ATOM 1517 C C . LYS A 1 187 ? -9.632 8.686 -12.209 1.00 86.31 187 LYS A C 1
ATOM 1519 O O . LYS A 1 187 ? -10.820 8.950 -12.340 1.00 86.31 187 LYS A O 1
ATOM 1524 N N . GLN A 1 188 ? -8.865 8.250 -13.203 1.00 85.31 188 GLN A N 1
ATOM 1525 C CA . GLN A 1 188 ? -9.315 8.025 -14.574 1.00 85.31 188 GLN A CA 1
ATOM 1526 C C . GLN A 1 188 ? -8.773 6.691 -15.090 1.00 85.31 188 GLN A C 1
ATOM 1528 O O . GLN A 1 188 ? -7.755 6.194 -14.604 1.00 85.31 188 GLN A O 1
ATOM 1533 N N . ASN A 1 189 ? -9.432 6.123 -16.101 1.00 79.56 189 ASN A N 1
ATOM 1534 C CA . ASN A 1 189 ? -8.993 4.873 -16.732 1.00 79.56 189 ASN A CA 1
ATOM 1535 C C . ASN A 1 189 ? -7.574 4.989 -17.313 1.00 79.56 189 ASN A C 1
ATOM 1537 O O . ASN A 1 189 ? -6.818 4.017 -17.309 1.00 79.56 189 ASN A O 1
ATOM 1541 N N . ASP A 1 190 ? -7.180 6.197 -17.713 1.00 80.50 190 ASP A N 1
ATOM 1542 C CA . ASP A 1 190 ? -5.882 6.452 -18.323 1.00 80.50 190 ASP A CA 1
ATOM 1543 C C . ASP A 1 190 ? -4.718 6.527 -17.323 1.00 80.50 190 ASP A C 1
ATOM 1545 O O . ASP A 1 190 ? -3.559 6.533 -17.736 1.00 80.50 190 ASP A O 1
ATOM 1549 N N . ASP A 1 191 ? -4.983 6.563 -16.011 1.00 77.81 191 ASP A N 1
ATOM 1550 C CA . ASP A 1 191 ? -3.934 6.681 -14.979 1.00 77.81 191 ASP A CA 1
ATOM 1551 C C . ASP A 1 191 ? -2.997 5.458 -14.937 1.00 77.81 191 ASP A C 1
ATOM 1553 O O . ASP A 1 191 ? -1.937 5.473 -14.304 1.00 77.81 191 ASP A O 1
ATOM 1557 N N . TRP A 1 192 ? -3.386 4.374 -15.609 1.00 75.56 192 TRP A N 1
ATOM 1558 C CA . TRP A 1 192 ? -2.587 3.163 -15.764 1.00 75.56 192 TRP A CA 1
ATOM 1559 C C . TRP A 1 192 ? -1.573 3.244 -16.909 1.00 75.56 192 TRP A C 1
ATOM 1561 O O . TRP A 1 192 ? -0.695 2.375 -17.000 1.00 75.56 192 TRP A O 1
ATOM 1571 N N . PHE A 1 193 ? -1.660 4.274 -17.748 1.00 77.69 193 PHE A N 1
ATOM 1572 C CA . PHE A 1 193 ? -0.755 4.531 -18.861 1.00 77.69 193 PHE A CA 1
ATOM 1573 C C . PHE A 1 193 ? 0.266 5.608 -18.494 1.00 77.69 193 PHE A C 1
ATOM 1575 O O . PHE A 1 193 ? 0.044 6.440 -17.617 1.00 77.69 193 PHE A O 1
ATOM 1582 N N . ILE A 1 194 ? 1.428 5.567 -19.144 1.00 75.31 194 ILE A N 1
ATOM 1583 C CA . ILE A 1 194 ? 2.489 6.547 -18.903 1.00 75.31 194 ILE A CA 1
ATOM 1584 C C . ILE A 1 194 ? 2.321 7.721 -19.868 1.00 75.31 194 ILE A C 1
ATOM 1586 O O . ILE A 1 194 ? 2.218 7.531 -21.080 1.00 75.31 194 ILE A O 1
ATOM 1590 N N . GLU A 1 195 ? 2.319 8.938 -19.327 1.00 78.25 195 GLU A N 1
ATOM 1591 C CA . GLU A 1 195 ? 2.357 10.166 -20.122 1.00 78.25 195 GLU A CA 1
ATOM 1592 C C . GLU A 1 195 ? 3.692 10.274 -20.870 1.00 78.25 195 GLU A C 1
ATOM 1594 O O . GLU A 1 195 ? 4.769 10.072 -20.300 1.00 78.25 195 GLU A O 1
ATOM 1599 N N . ARG A 1 196 ? 3.631 10.623 -22.158 1.00 80.44 196 ARG A N 1
ATOM 1600 C CA . ARG A 1 196 ? 4.831 10.927 -22.941 1.00 80.44 196 ARG A CA 1
ATOM 1601 C C . ARG A 1 196 ? 5.357 12.301 -22.537 1.00 80.44 196 ARG A C 1
ATOM 1603 O O . ARG A 1 196 ? 4.624 13.281 -22.536 1.00 80.44 196 ARG A O 1
ATOM 1610 N N . GLY A 1 197 ? 6.645 12.377 -22.228 1.00 82.62 197 GLY A N 1
ATOM 1611 C CA . GLY A 1 197 ? 7.296 13.637 -21.877 1.00 82.62 197 GLY A CA 1
ATOM 1612 C C . GLY A 1 197 ? 8.752 13.468 -21.463 1.00 82.62 197 GLY A C 1
ATOM 1613 O O . GLY A 1 197 ? 9.268 12.348 -21.392 1.00 82.62 197 GLY A O 1
ATOM 1614 N N . PHE A 1 198 ? 9.407 14.585 -21.146 1.00 83.38 198 PHE A N 1
ATOM 1615 C CA . PHE A 1 198 ? 10.827 14.623 -20.784 1.00 83.38 198 PHE A CA 1
ATOM 1616 C C . PHE A 1 198 ? 11.184 13.644 -19.655 1.00 83.38 198 PHE A C 1
ATOM 1618 O O . PHE A 1 198 ? 12.119 12.860 -19.788 1.00 83.38 198 PHE A O 1
ATOM 1625 N N . TRP A 1 199 ? 10.390 13.615 -18.579 1.00 78.25 199 TRP A N 1
ATOM 1626 C CA . TRP A 1 199 ? 10.636 12.734 -17.433 1.00 78.25 199 TRP A CA 1
ATOM 1627 C C . TRP A 1 199 ? 10.505 11.248 -17.768 1.00 78.25 199 TRP A C 1
ATOM 1629 O O . TRP A 1 199 ? 11.283 10.437 -17.272 1.00 78.25 199 TRP A O 1
ATOM 1639 N N . SER A 1 200 ? 9.558 10.887 -18.637 1.00 76.88 200 SER A N 1
ATOM 1640 C CA . SER A 1 200 ? 9.400 9.505 -19.103 1.00 76.88 200 SER A CA 1
ATOM 1641 C C . SER A 1 200 ? 10.565 9.065 -19.998 1.00 76.88 200 SER A C 1
ATOM 1643 O O . SER A 1 200 ? 11.056 7.944 -19.878 1.00 76.88 200 SER A O 1
ATOM 1645 N N . TRP A 1 201 ? 11.061 9.972 -20.847 1.00 83.06 201 TRP A N 1
ATOM 1646 C CA . TRP A 1 201 ? 12.228 9.741 -21.693 1.00 83.06 201 TRP A CA 1
ATOM 1647 C C . TRP A 1 201 ? 13.495 9.568 -20.852 1.00 83.06 201 TRP A C 1
ATOM 1649 O O . TRP A 1 201 ? 14.174 8.548 -20.972 1.00 83.06 201 TRP A O 1
ATOM 1659 N N . LEU A 1 202 ? 13.764 10.518 -19.950 1.00 82.94 202 LEU A N 1
ATOM 1660 C CA . LEU A 1 202 ? 14.909 10.477 -19.042 1.00 82.94 202 LEU A CA 1
ATOM 1661 C C . LEU A 1 202 ? 14.866 9.217 -18.173 1.00 82.94 202 LEU A C 1
ATOM 1663 O O . LEU A 1 202 ? 15.879 8.542 -17.996 1.00 82.94 202 LEU A O 1
ATOM 1667 N N . GLY A 1 203 ? 13.671 8.860 -17.700 1.00 78.56 203 GLY A N 1
ATOM 1668 C CA . GLY A 1 203 ? 13.428 7.615 -16.995 1.00 78.56 203 GLY A CA 1
ATOM 1669 C C . GLY A 1 203 ? 13.860 6.394 -17.805 1.00 78.56 203 GLY A C 1
ATOM 1670 O O . GLY A 1 203 ? 14.694 5.608 -17.356 1.00 78.56 203 GLY A O 1
ATOM 1671 N N . ASN A 1 204 ? 13.360 6.251 -19.029 1.00 77.81 204 ASN A N 1
ATOM 1672 C CA . ASN A 1 204 ? 13.723 5.125 -19.890 1.00 77.81 204 ASN A CA 1
ATOM 1673 C C . ASN A 1 204 ? 15.229 5.048 -20.176 1.00 77.81 204 ASN A C 1
ATOM 1675 O O . ASN A 1 204 ? 15.782 3.949 -20.198 1.00 77.81 204 ASN A O 1
ATOM 1679 N N . VAL A 1 205 ? 15.910 6.187 -20.334 1.00 83.69 205 VAL A N 1
ATOM 1680 C CA . VAL A 1 205 ? 17.371 6.229 -20.512 1.00 83.69 205 VAL A CA 1
ATOM 1681 C C . VAL A 1 205 ? 18.097 5.722 -19.263 1.00 83.69 205 VAL A C 1
ATOM 1683 O O . VAL A 1 205 ? 18.918 4.809 -19.365 1.00 83.69 205 VAL A O 1
ATOM 1686 N N . ILE A 1 206 ? 17.768 6.249 -18.079 1.00 81.94 206 ILE A N 1
ATOM 1687 C CA . ILE A 1 206 ? 18.379 5.826 -16.807 1.00 81.94 206 ILE A CA 1
ATOM 1688 C C . ILE A 1 206 ? 18.132 4.333 -16.560 1.00 81.94 206 ILE A C 1
ATOM 1690 O O . ILE A 1 206 ? 19.054 3.603 -16.196 1.00 81.94 206 ILE A O 1
ATOM 1694 N N . SER A 1 207 ? 16.910 3.855 -16.802 1.00 76.19 207 SER A N 1
ATOM 1695 C CA . SER A 1 207 ? 16.556 2.439 -16.677 1.00 76.19 207 SER A CA 1
ATOM 1696 C C . SER A 1 207 ? 17.357 1.558 -17.636 1.00 76.19 207 SER A C 1
ATOM 1698 O O . SER A 1 207 ? 17.858 0.518 -17.212 1.00 76.19 207 SER A O 1
ATOM 1700 N N . ALA A 1 208 ? 17.534 1.972 -18.895 1.00 78.25 208 ALA A N 1
ATOM 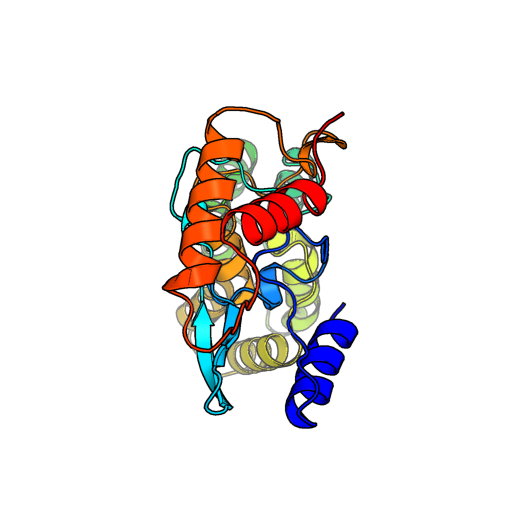1701 C CA . ALA A 1 208 ? 18.325 1.231 -19.875 1.00 78.25 208 ALA A CA 1
ATOM 1702 C C . ALA A 1 208 ? 19.807 1.144 -19.473 1.00 78.25 208 ALA A C 1
ATOM 1704 O O . ALA A 1 208 ? 20.405 0.071 -19.556 1.00 78.25 208 ALA A O 1
ATOM 1705 N N . ILE A 1 209 ? 20.385 2.250 -18.990 1.00 82.94 209 ILE A N 1
ATOM 1706 C CA . ILE A 1 209 ? 21.770 2.298 -18.495 1.00 82.94 209 ILE A CA 1
ATOM 1707 C C . ILE A 1 209 ? 21.926 1.375 -17.285 1.00 82.94 209 ILE A C 1
ATOM 1709 O O . ILE A 1 209 ? 22.829 0.538 -17.256 1.00 82.94 209 ILE A O 1
ATOM 1713 N N . ASN A 1 210 ? 21.016 1.485 -16.313 1.00 76.69 210 ASN A N 1
ATOM 1714 C CA . ASN A 1 210 ? 21.039 0.670 -15.104 1.00 76.69 210 ASN A CA 1
ATOM 1715 C C . ASN A 1 210 ? 20.954 -0.826 -15.441 1.00 76.69 210 ASN A C 1
ATOM 1717 O O . ASN A 1 210 ? 21.781 -1.611 -14.984 1.00 76.69 210 ASN A O 1
ATOM 1721 N N . LEU A 1 211 ? 20.016 -1.205 -16.315 1.00 73.00 211 LEU A N 1
ATOM 1722 C CA . LEU A 1 211 ? 19.857 -2.574 -16.810 1.00 73.00 211 LEU A CA 1
ATOM 1723 C C . LEU A 1 211 ? 21.109 -3.131 -17.482 1.00 73.00 211 LEU A C 1
ATOM 1725 O O . LEU A 1 211 ? 21.436 -4.296 -17.274 1.00 73.00 211 LEU A O 1
ATOM 1729 N N . LYS A 1 212 ? 21.764 -2.327 -18.325 1.00 75.56 212 LYS A N 1
ATOM 1730 C CA . LYS A 1 212 ? 22.880 -2.779 -19.158 1.00 75.56 212 LYS A CA 1
ATOM 1731 C C . LYS A 1 212 ? 24.179 -2.929 -18.369 1.00 75.56 212 LYS A C 1
ATOM 1733 O O . LYS A 1 212 ? 24.935 -3.853 -18.654 1.00 75.56 212 LYS A O 1
ATOM 1738 N N . TYR A 1 213 ? 24.449 -2.017 -17.437 1.00 80.12 213 TYR A N 1
ATOM 1739 C CA . TYR A 1 213 ? 25.777 -1.891 -16.828 1.00 80.12 213 TYR A CA 1
ATOM 1740 C C . TYR A 1 213 ? 25.817 -2.188 -15.331 1.00 80.12 213 TYR A C 1
ATOM 1742 O O . TYR A 1 213 ? 26.859 -2.597 -14.829 1.00 80.12 213 TYR A O 1
ATOM 1750 N N . PHE A 1 214 ? 24.711 -1.988 -14.613 1.00 74.38 214 PHE A N 1
ATOM 1751 C CA . PHE A 1 214 ? 24.735 -1.937 -13.149 1.00 74.38 214 PHE A CA 1
ATOM 1752 C C . PHE A 1 214 ? 23.946 -3.051 -12.473 1.00 74.38 214 PHE A C 1
ATOM 1754 O O . PHE A 1 214 ? 24.132 -3.271 -11.279 1.00 74.38 214 PHE A O 1
ATOM 1761 N N . ILE A 1 215 ? 23.085 -3.775 -13.196 1.00 66.94 215 ILE A N 1
ATOM 1762 C CA . ILE A 1 215 ? 22.377 -4.919 -12.618 1.00 66.94 215 ILE A CA 1
ATOM 1763 C C . ILE A 1 215 ? 23.267 -6.158 -12.700 1.00 66.94 215 ILE A C 1
ATOM 1765 O O . ILE A 1 215 ? 23.486 -6.692 -13.793 1.00 66.94 215 ILE A O 1
ATOM 1769 N N . PRO A 1 216 ? 23.767 -6.653 -11.554 1.00 53.66 216 PRO A N 1
ATOM 1770 C CA . PRO A 1 216 ? 24.615 -7.823 -11.540 1.00 53.66 216 PRO A CA 1
ATOM 1771 C C . PRO A 1 216 ? 23.806 -9.030 -11.994 1.00 53.66 216 PRO A C 1
ATOM 1773 O O . PRO A 1 216 ? 22.795 -9.397 -11.401 1.00 53.66 216 PRO A O 1
ATOM 1776 N N . GLY A 1 217 ? 24.296 -9.684 -13.039 1.00 51.91 217 GLY A N 1
ATOM 1777 C CA . GLY A 1 217 ? 23.791 -10.984 -13.428 1.00 51.91 217 GLY A CA 1
ATOM 1778 C C . GLY A 1 217 ? 22.680 -11.012 -14.473 1.00 51.91 217 GLY A C 1
ATOM 1779 O O . GLY A 1 217 ? 22.060 -12.055 -14.653 1.00 51.91 217 GLY A O 1
ATOM 1780 N N . VAL A 1 218 ? 22.456 -9.912 -15.188 1.00 55.47 218 VAL A N 1
ATOM 1781 C CA . VAL A 1 218 ? 21.650 -9.930 -16.408 1.00 55.47 218 VAL A CA 1
ATOM 1782 C C . VAL A 1 218 ? 22.569 -9.626 -17.580 1.00 55.47 218 VAL A C 1
ATOM 1784 O O . VAL A 1 218 ? 23.012 -8.494 -17.758 1.00 55.47 218 VAL A O 1
ATOM 1787 N N . TYR A 1 219 ? 22.886 -10.644 -18.377 1.00 56.28 219 TYR A N 1
ATOM 1788 C CA . TYR A 1 219 ? 23.615 -10.431 -19.620 1.00 56.28 219 TYR A CA 1
ATOM 1789 C C . TYR A 1 219 ? 22.632 -9.969 -20.697 1.00 56.28 219 TYR A C 1
ATOM 1791 O O . TYR A 1 219 ? 21.857 -10.761 -21.229 1.00 56.28 219 TYR A O 1
ATOM 1799 N N . PHE A 1 220 ? 22.656 -8.674 -21.010 1.00 64.06 220 PHE A N 1
ATOM 1800 C CA . PHE A 1 220 ? 22.016 -8.143 -22.210 1.00 64.06 220 PHE A CA 1
ATOM 1801 C C . PHE A 1 220 ? 23.066 -8.065 -23.322 1.00 64.06 220 PHE A C 1
ATOM 1803 O O . PHE A 1 220 ? 23.830 -7.096 -23.335 1.00 64.06 220 PHE A O 1
ATOM 1810 N N . PRO A 1 221 ? 23.149 -9.031 -24.257 1.00 68.19 221 PRO A N 1
ATOM 1811 C CA . PRO A 1 221 ? 24.091 -8.955 -25.379 1.00 68.19 221 PRO A CA 1
ATOM 1812 C C . PRO A 1 221 ? 23.816 -7.752 -26.288 1.00 68.19 221 PRO A C 1
ATOM 1814 O O . PRO A 1 221 ? 24.702 -7.264 -26.983 1.00 68.19 221 PRO A O 1
ATOM 1817 N N . GLN A 1 222 ? 22.584 -7.241 -26.280 1.00 77.12 222 GLN A N 1
ATOM 1818 C CA . GLN A 1 222 ? 22.158 -6.151 -27.143 1.00 77.12 222 GLN A CA 1
ATOM 1819 C C . GLN A 1 222 ? 22.803 -4.808 -26.754 1.00 77.12 222 GLN A C 1
ATOM 1821 O O . GLN A 1 222 ? 23.186 -4.574 -25.605 1.00 77.12 222 GLN A O 1
ATOM 1826 N N . SER A 1 223 ? 22.907 -3.892 -27.720 1.00 86.00 223 SER A N 1
ATOM 1827 C CA . SER A 1 223 ? 23.388 -2.526 -27.481 1.00 86.00 223 SER A CA 1
ATOM 1828 C C . SER A 1 223 ? 22.444 -1.746 -26.558 1.00 86.00 223 SER A C 1
ATOM 1830 O O . SER A 1 223 ? 21.244 -2.023 -26.508 1.00 86.00 223 SER A O 1
ATOM 1832 N N . LEU A 1 224 ? 22.961 -0.723 -25.866 1.00 86.06 224 LEU A N 1
ATOM 1833 C CA . LEU A 1 224 ? 22.152 0.155 -25.006 1.00 86.06 224 LEU A CA 1
ATOM 1834 C C . LEU A 1 224 ? 20.939 0.730 -25.756 1.00 86.06 224 LEU A C 1
ATOM 1836 O O . LEU A 1 224 ? 19.840 0.771 -25.214 1.00 86.06 224 LEU A O 1
ATOM 1840 N N . LYS A 1 225 ? 21.120 1.096 -27.033 1.00 88.56 225 LYS A N 1
ATOM 1841 C CA . LYS A 1 225 ? 20.043 1.569 -27.912 1.00 88.56 225 LYS A CA 1
ATOM 1842 C C . LYS A 1 225 ? 18.922 0.534 -28.051 1.00 88.56 225 LYS A C 1
ATOM 1844 O O . LYS A 1 225 ? 17.756 0.888 -27.916 1.00 88.56 225 LYS A O 1
ATOM 1849 N N . LYS A 1 226 ? 19.259 -0.742 -28.275 1.00 82.81 226 LYS A N 1
ATOM 1850 C CA . LYS A 1 226 ? 18.268 -1.828 -28.344 1.00 82.81 226 LYS A CA 1
ATOM 1851 C C . LYS A 1 226 ? 17.558 -2.024 -27.002 1.00 82.81 226 LYS A C 1
ATOM 1853 O O . LYS A 1 226 ? 16.341 -2.133 -26.998 1.00 82.81 226 LYS A O 1
ATOM 1858 N N . VAL A 1 227 ? 18.281 -1.992 -25.878 1.00 78.81 227 VAL A N 1
ATOM 1859 C CA . VAL A 1 227 ? 17.672 -2.083 -24.534 1.00 78.81 227 VAL A CA 1
ATOM 1860 C C . VAL A 1 227 ? 16.689 -0.932 -24.295 1.00 78.81 227 VAL A C 1
ATOM 1862 O O . VAL A 1 227 ? 15.570 -1.163 -23.847 1.00 78.81 227 VAL A O 1
ATOM 1865 N N . TYR A 1 228 ? 17.073 0.295 -24.650 1.00 83.75 228 TYR A N 1
ATOM 1866 C CA . TYR A 1 228 ? 16.203 1.467 -24.566 1.00 83.75 228 TYR A CA 1
ATOM 1867 C C . TYR A 1 228 ? 14.936 1.321 -25.424 1.00 83.75 228 TYR A C 1
ATOM 1869 O O . TYR A 1 228 ? 13.841 1.584 -24.929 1.00 83.75 228 TYR A O 1
ATOM 1877 N N . HIS A 1 229 ? 15.060 0.874 -26.679 1.00 81.62 229 HIS A N 1
ATOM 1878 C CA . HIS A 1 229 ? 13.896 0.633 -27.538 1.00 81.62 229 HIS A CA 1
ATOM 1879 C C . HIS A 1 229 ? 12.993 -0.464 -26.974 1.00 81.62 229 HIS A C 1
ATOM 1881 O O . HIS A 1 229 ? 11.800 -0.230 -26.847 1.00 81.62 229 HIS A O 1
ATOM 1887 N N . CYS A 1 230 ? 13.544 -1.584 -26.494 1.00 75.81 230 CYS A N 1
ATOM 1888 C CA . CYS A 1 230 ? 12.745 -2.621 -25.840 1.00 75.81 230 CYS A CA 1
ATOM 1889 C C . CYS A 1 230 ? 11.937 -2.072 -24.653 1.00 75.81 230 CYS A C 1
ATOM 1891 O O . CYS A 1 230 ? 10.757 -2.389 -24.515 1.00 75.81 230 CYS A O 1
ATOM 1893 N N . LEU A 1 231 ? 12.537 -1.229 -23.803 1.00 72.38 231 LEU A N 1
ATOM 1894 C CA . LEU A 1 231 ? 11.810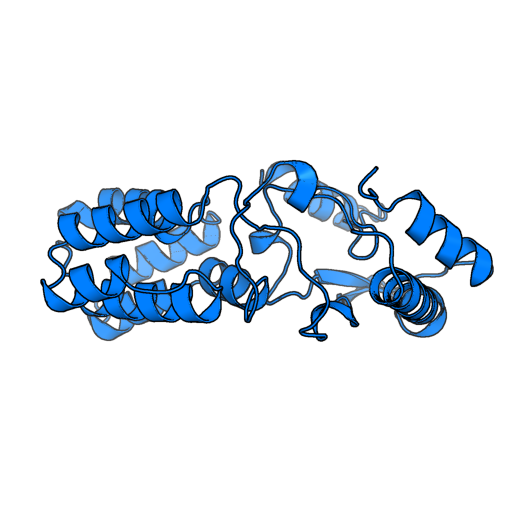 -0.577 -22.706 1.00 72.38 231 LEU A CA 1
ATOM 1895 C C . LEU A 1 231 ? 10.714 0.359 -23.221 1.00 72.38 231 LEU A C 1
ATOM 1897 O O . LEU A 1 231 ? 9.588 0.332 -22.728 1.00 72.38 231 LEU A O 1
ATOM 1901 N N . LYS A 1 232 ? 11.032 1.181 -24.224 1.00 77.94 232 LYS A N 1
ATOM 1902 C CA . LYS A 1 232 ? 10.089 2.131 -24.815 1.00 77.94 232 LYS A CA 1
ATOM 1903 C C . LYS A 1 232 ? 8.897 1.422 -25.465 1.00 77.94 232 LYS A C 1
ATOM 1905 O O . LYS A 1 232 ? 7.770 1.868 -25.269 1.00 77.94 232 LYS A O 1
ATOM 1910 N N . ASP A 1 233 ? 9.138 0.340 -26.191 1.00 76.56 233 ASP A N 1
ATOM 1911 C CA . ASP A 1 233 ? 8.132 -0.368 -26.989 1.00 76.56 233 ASP A CA 1
ATOM 1912 C C . ASP A 1 233 ? 7.236 -1.256 -26.112 1.00 76.56 233 ASP A C 1
ATOM 1914 O O . ASP A 1 233 ? 6.059 -1.441 -26.403 1.00 76.56 233 ASP A O 1
ATOM 1918 N N . THR A 1 234 ? 7.760 -1.743 -24.983 1.00 68.12 234 THR A N 1
ATOM 1919 C CA . THR A 1 234 ? 6.976 -2.468 -23.963 1.00 68.12 234 THR A CA 1
ATOM 1920 C C . THR A 1 234 ? 6.274 -1.542 -22.964 1.00 68.12 234 THR A C 1
ATOM 1922 O O . THR A 1 234 ? 5.512 -2.004 -22.111 1.00 68.12 234 THR A O 1
ATOM 1925 N N . THR A 1 235 ? 6.507 -0.229 -23.047 1.00 70.19 235 THR A N 1
ATOM 1926 C CA . THR A 1 235 ? 5.804 0.757 -22.225 1.00 70.19 235 THR A CA 1
ATOM 1927 C C . THR A 1 235 ? 4.434 1.056 -22.819 1.00 70.19 235 THR A C 1
ATOM 1929 O O . THR A 1 235 ? 4.313 1.515 -23.951 1.00 70.19 235 THR A O 1
ATOM 1932 N N . LEU A 1 236 ? 3.390 0.874 -22.014 1.00 71.69 236 LEU A N 1
ATOM 1933 C CA . LEU A 1 236 ? 2.042 1.310 -22.365 1.00 71.69 236 LEU A CA 1
ATOM 1934 C C . LEU A 1 236 ? 1.921 2.825 -22.191 1.00 71.69 236 LEU A C 1
ATOM 1936 O O . LEU A 1 236 ? 1.764 3.335 -21.076 1.00 71.69 236 LEU A O 1
ATOM 1940 N N . TRP A 1 237 ? 2.036 3.528 -23.311 1.00 76.81 237 TRP A N 1
ATOM 1941 C CA . TRP A 1 237 ? 1.892 4.974 -23.397 1.00 76.81 237 TRP A CA 1
ATOM 1942 C C . TRP A 1 237 ? 0.426 5.377 -23.427 1.00 76.81 237 TRP A C 1
ATOM 1944 O O . TRP A 1 237 ? -0.395 4.678 -24.016 1.00 76.81 237 TRP A O 1
ATOM 1954 N N . LYS A 1 238 ? 0.121 6.529 -22.834 1.00 78.75 238 LYS A N 1
ATOM 1955 C CA . LYS A 1 238 ? -1.162 7.189 -23.056 1.00 78.75 238 LYS A CA 1
ATOM 1956 C C . LYS A 1 238 ? -1.221 7.596 -24.534 1.00 78.75 238 LYS A C 1
ATOM 1958 O O . LYS A 1 238 ? -0.259 8.196 -25.026 1.00 78.75 238 LYS A O 1
ATOM 1963 N N . THR A 1 239 ? -2.266 7.152 -25.229 1.00 72.00 239 THR A N 1
ATOM 1964 C CA . THR A 1 239 ? -2.559 7.520 -26.624 1.00 72.00 239 THR A CA 1
ATOM 1965 C C . THR A 1 239 ? -2.976 8.970 -26.723 1.00 72.00 239 THR A C 1
ATOM 1967 O O . THR A 1 239 ? -3.727 9.410 -25.823 1.00 72.00 239 THR A O 1
#

Radius of gyration: 20.05 Å; chains: 1; bounding box: 44×41×54 Å

pLDDT: mean 78.44, std 17.65, range [34.62, 98.19]

Sequence (239 aa):
DYEDIEYGIRMSSYGIPSRINPHAITQSMNSRSVIHYYGYVATNNLKGRITMSRCVLERLPFIKRKPLFRISKEEARQRIYTFARKYGASKQTLLLVSCSSMTGLSRFLIIKKVIGDITVKLDKIESFMKDFSFYILCESMAPNEYDDIIRTMFSSASPKVKKKTLVMSFILNNQLFHSFTSSPFYKQNDDWFIERGFWSWLGNVISAINLKYFIPGVYFPQSLKKVYHCLKDTTLWKT

Secondary structure (DSSP, 8-state):
--HHHHHHHHHHHTT------SSS-----SSHHHH-BTTBEEEE-TTS-EEEE--GGGG-TTSPPPPSBSS-HHHHHHHHHHHHHHTT--HHHHHHHHH---SHHHHHHHHHHHHHH----GGGHHHHHHHIIIIIISSPPPHHHHHHHHHHHHSS--HHHHHHHHHT-HHHHHHHHHSSSS--B-SSGGGGSBPPSHHHHHHHHHHHHIIIIISTT----S-HHHHHHHHHHTS-B--

Foldseek 3Di:
DCVLVVVLVVCVVVVNQSDPDQQQLDCPLACQLPQQQLQWHWDQAQVRDTDTDHQPCLVPQPFAAFANAAAAPVQLLVLLLVLLVVQPFDPVLSVLSVPWDQFLQRLLVSLLNSLVRGDDDLVCVVVNVVSCQVNRLVHDDDPVLSVVLNVVSPDPDDSVVNSVSSSPRSSSSSSCSSGVPHHNYDDDPCSSAGEDDDSVLVSLLVSLCCQDPPDHHDHDVDDSVVSSVVNVVSGRHDD